Protein AF-A0A377F551-F1 (afdb_monomer_lite)

Organism: Escherichia coli (NCBI:txid562)

Sequence (236 aa):
MKKLKKLLLEILIAVMLSLSLPAMTMAADTGVPGAMCQSAGVWQGLIKNICWSCIFPMRIMGIGAAPEGAAPSRPGCYCTDQNGIPEIGWQLSFFQPVKIVEVVKSPWCSPFLEGTMLQKSQFDIGKSNTNQPMTATEAGFYDVHLWEFPIMTMLKLLVIGECTAEPYVDASLTYISEVDPMWESDLLTLVLNPEAVVFANPIASMVCAADCVAVTAGKDNLAAYFVPGVMGTFTR

Secondary structure (DSSP, 8-state):
-HHHHHHHHHHHHHHHHHT-------------TTTT-----TTTTTTTTS-GGGGPSPEETTBSPPPTTPPPP-S-EEEE-TT--EEEE--EE-----EEEEEESSTTEETTTTTEES------TT--S--S---TTS----EEEEEE--HHHHTT-S---S-SS----S--EEEEGGG-HHHH-HHHHHHH-THHHHH-SHHHHHHHHHHHHHHHTT---GGGTTS--SS-----

Structure (mmCIF, N/CA/C/O backbone):
data_AF-A0A377F551-F1
#
_entry.id   AF-A0A377F551-F1
#
loop_
_atom_site.group_PDB
_atom_site.id
_atom_site.type_symbol
_atom_site.label_atom_id
_atom_site.label_alt_id
_atom_site.label_comp_id
_atom_site.label_asym_id
_atom_site.label_entity_id
_atom_site.label_seq_id
_atom_site.pdbx_PDB_ins_code
_atom_site.Cartn_x
_atom_site.Cartn_y
_atom_site.Cartn_z
_atom_site.occupancy
_atom_site.B_iso_or_equiv
_atom_site.auth_seq_id
_atom_site.auth_comp_id
_atom_site.auth_asym_id
_atom_site.auth_atom_id
_atom_site.pdbx_PDB_model_num
ATOM 1 N N . MET A 1 1 ? 37.791 -33.253 -53.637 1.00 55.47 1 MET A N 1
ATOM 2 C CA . MET A 1 1 ? 36.894 -32.113 -53.965 1.00 55.47 1 MET A CA 1
ATOM 3 C C . MET A 1 1 ? 35.441 -32.282 -53.498 1.00 55.47 1 MET A C 1
ATOM 5 O O . MET A 1 1 ? 34.894 -31.325 -52.971 1.00 55.47 1 MET A O 1
ATOM 9 N N . LYS A 1 2 ? 34.796 -33.455 -53.640 1.00 58.47 2 LYS A N 1
ATOM 10 C CA . LYS A 1 2 ? 33.376 -33.641 -53.250 1.00 58.47 2 LYS A CA 1
ATOM 11 C C . LYS A 1 2 ? 33.107 -33.554 -51.733 1.00 58.47 2 LYS A C 1
ATOM 13 O O . LYS A 1 2 ? 32.123 -32.947 -51.334 1.00 58.47 2 LYS A O 1
ATOM 18 N N . LYS A 1 3 ? 34.002 -34.088 -50.888 1.00 62.88 3 LYS A N 1
ATOM 19 C CA . LYS A 1 3 ? 33.861 -34.028 -49.417 1.00 62.88 3 LYS A CA 1
ATOM 20 C C . LYS A 1 3 ? 34.034 -32.614 -48.841 1.00 62.88 3 LYS A C 1
ATOM 22 O O . LYS A 1 3 ? 33.302 -32.245 -47.936 1.00 62.88 3 LYS A O 1
ATOM 27 N N . LEU A 1 4 ? 34.925 -31.807 -49.424 1.00 67.19 4 LEU A N 1
ATOM 28 C CA . LEU A 1 4 ? 35.158 -30.420 -49.000 1.00 67.19 4 LEU A CA 1
ATOM 29 C C . LEU A 1 4 ? 33.948 -29.518 -49.300 1.00 67.19 4 LEU A C 1
ATOM 31 O O . LEU A 1 4 ? 33.568 -28.709 -48.466 1.00 67.19 4 LEU A O 1
ATOM 35 N N . LYS A 1 5 ? 33.291 -29.720 -50.453 1.00 67.75 5 LYS A N 1
ATOM 36 C CA . LYS A 1 5 ? 32.046 -29.014 -50.801 1.00 67.75 5 LYS A CA 1
ATOM 37 C C . LYS A 1 5 ? 30.883 -29.372 -49.871 1.00 67.75 5 LYS A C 1
ATOM 39 O O . LYS A 1 5 ? 30.078 -28.505 -49.565 1.00 67.75 5 LYS A O 1
ATOM 44 N N . LYS A 1 6 ? 30.809 -30.626 -49.411 1.00 72.69 6 LYS A N 1
ATOM 45 C CA . LYS A 1 6 ? 29.775 -31.072 -48.466 1.00 72.69 6 LYS A CA 1
ATOM 46 C C . LYS A 1 6 ? 29.981 -30.467 -47.072 1.00 72.69 6 LYS A C 1
ATOM 48 O O . LYS A 1 6 ? 29.025 -29.986 -46.485 1.00 72.69 6 LYS A O 1
ATOM 53 N N . LEU A 1 7 ? 31.232 -30.404 -46.609 1.00 71.12 7 LEU A N 1
ATOM 54 C CA . LEU A 1 7 ? 31.580 -29.783 -45.327 1.00 71.12 7 LEU A CA 1
ATOM 55 C C . LEU A 1 7 ? 31.307 -28.268 -45.328 1.00 71.12 7 LEU A C 1
ATOM 57 O O . LEU A 1 7 ? 30.739 -27.743 -44.381 1.00 71.12 7 LEU A O 1
ATOM 61 N N . LEU A 1 8 ? 31.653 -27.574 -46.420 1.00 71.81 8 LEU A N 1
ATOM 62 C CA . LEU A 1 8 ? 31.351 -26.148 -46.596 1.00 71.81 8 LEU A CA 1
ATOM 63 C C . LEU A 1 8 ? 29.844 -25.868 -46.618 1.00 71.81 8 LEU A C 1
ATOM 65 O O . LEU A 1 8 ? 29.415 -24.855 -46.079 1.00 71.81 8 LEU A O 1
ATOM 69 N N . LEU A 1 9 ? 29.047 -26.761 -47.210 1.00 72.69 9 LEU A N 1
ATOM 70 C CA . LEU A 1 9 ? 27.593 -26.620 -47.252 1.00 72.69 9 LEU A CA 1
ATOM 71 C C . LEU A 1 9 ? 26.957 -26.833 -45.870 1.00 72.69 9 LEU A C 1
ATOM 73 O O . LEU A 1 9 ? 26.075 -26.073 -45.490 1.00 72.69 9 LEU A O 1
ATOM 77 N N . GLU A 1 10 ? 27.427 -27.817 -45.101 1.00 73.62 10 GLU A N 1
ATOM 78 C CA . GLU A 1 10 ? 26.936 -28.066 -43.737 1.00 73.62 10 GLU A CA 1
ATOM 79 C C . GLU A 1 10 ? 27.320 -26.932 -42.771 1.00 73.62 10 GLU A C 1
ATOM 81 O O . GLU A 1 10 ? 26.494 -26.516 -41.961 1.00 73.62 10 GLU A O 1
ATOM 86 N N . ILE A 1 11 ? 28.515 -26.346 -42.922 1.00 73.31 11 ILE A N 1
ATOM 87 C CA . ILE A 1 11 ? 28.927 -25.150 -42.168 1.00 73.31 11 ILE A CA 1
ATOM 88 C C . ILE A 1 11 ? 28.065 -23.938 -42.556 1.00 73.31 11 ILE A C 1
ATOM 90 O O . ILE A 1 11 ? 27.633 -23.192 -41.682 1.00 73.31 11 ILE A O 1
ATOM 94 N N . LEU A 1 12 ? 27.755 -23.756 -43.846 1.00 70.31 12 LEU A N 1
ATOM 95 C CA . LEU A 1 12 ? 26.914 -22.648 -44.313 1.00 70.31 12 LEU A CA 1
ATOM 96 C C . LEU A 1 12 ? 25.472 -22.750 -43.783 1.00 70.31 12 LEU A C 1
ATOM 98 O O . LEU A 1 12 ? 24.875 -21.739 -43.419 1.00 70.31 12 LEU A O 1
ATOM 102 N N . ILE A 1 13 ? 24.927 -23.969 -43.699 1.00 70.06 13 ILE A N 1
ATOM 103 C CA . ILE A 1 13 ? 23.593 -24.229 -43.138 1.00 70.06 13 ILE A CA 1
ATOM 104 C C . ILE A 1 13 ? 23.590 -23.994 -41.620 1.00 70.06 13 ILE A C 1
ATOM 106 O O . ILE A 1 13 ? 22.657 -23.379 -41.110 1.00 70.06 13 ILE A O 1
ATOM 110 N N 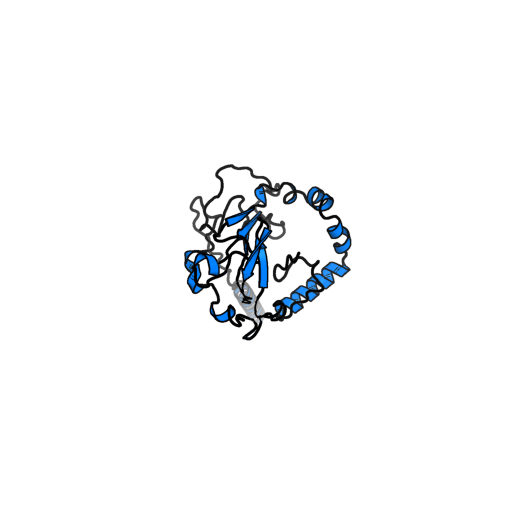. ALA A 1 14 ? 24.642 -24.405 -40.902 1.00 64.62 14 ALA A N 1
ATOM 111 C CA . ALA A 1 14 ? 24.768 -24.158 -39.464 1.00 64.62 14 ALA A CA 1
ATOM 112 C C . ALA A 1 14 ? 24.894 -22.658 -39.131 1.00 64.62 14 ALA A C 1
ATOM 114 O O . ALA A 1 14 ? 24.263 -22.184 -38.187 1.00 64.62 14 ALA A O 1
ATOM 115 N N . VAL A 1 15 ? 25.636 -21.894 -39.944 1.00 64.75 15 VAL A N 1
ATOM 116 C CA . VAL A 1 15 ? 25.766 -20.434 -39.792 1.00 64.75 15 VAL A CA 1
ATOM 117 C C . VAL A 1 15 ? 24.436 -19.725 -40.077 1.00 64.75 15 VAL A C 1
ATOM 119 O O . VAL A 1 15 ? 24.037 -18.851 -39.309 1.00 64.75 15 VAL A O 1
ATOM 122 N N . MET A 1 16 ? 23.696 -20.145 -41.110 1.00 59.25 16 MET A N 1
ATOM 123 C CA . MET A 1 16 ? 22.358 -19.609 -41.413 1.00 59.25 16 MET A CA 1
ATOM 124 C C . MET A 1 16 ? 21.332 -19.917 -40.313 1.00 59.25 16 MET A C 1
ATOM 126 O O . MET A 1 16 ? 20.484 -19.076 -40.026 1.00 59.25 16 MET A O 1
ATOM 130 N N . LEU A 1 17 ? 21.426 -21.077 -39.650 1.00 55.28 17 LEU A N 1
ATOM 131 C CA . LEU A 1 17 ? 20.513 -21.442 -38.562 1.00 55.28 17 LEU A CA 1
ATOM 132 C C . LEU A 1 17 ? 20.816 -20.673 -37.261 1.00 55.28 17 LEU A C 1
ATOM 134 O O . LEU A 1 17 ? 19.889 -20.295 -36.548 1.00 55.28 17 LEU A O 1
ATOM 138 N N . SER A 1 18 ? 22.089 -20.347 -36.996 1.00 54.72 18 SER A N 1
ATOM 139 C CA . SER A 1 18 ? 22.493 -19.489 -35.866 1.00 54.72 18 SER A CA 1
ATOM 140 C C . SER A 1 18 ? 22.161 -17.999 -36.040 1.00 54.72 18 SER A C 1
ATOM 142 O O . SER A 1 18 ? 22.168 -17.260 -35.061 1.00 54.72 18 SER A O 1
ATOM 144 N N . LEU A 1 19 ? 21.832 -17.553 -37.260 1.00 47.72 19 LEU A N 1
ATOM 145 C CA . LEU A 1 19 ? 21.458 -16.162 -37.556 1.00 47.72 19 LEU A CA 1
ATOM 146 C C . LEU A 1 19 ? 19.950 -15.875 -37.432 1.00 47.72 19 LEU A C 1
ATOM 148 O O . LEU A 1 19 ? 19.522 -14.755 -37.698 1.00 47.72 19 LEU A O 1
ATOM 152 N N . SER A 1 20 ? 19.144 -16.857 -37.018 1.00 45.09 20 SER A N 1
ATOM 153 C CA . SER A 1 20 ? 17.687 -16.721 -36.862 1.00 45.09 20 SER A CA 1
ATOM 154 C C . SER A 1 20 ? 17.226 -16.814 -35.403 1.00 45.09 20 SER A C 1
ATOM 156 O O . SER A 1 20 ? 16.224 -17.454 -35.094 1.00 45.09 20 SER A O 1
ATOM 158 N N . LEU A 1 21 ? 17.940 -16.148 -34.486 1.00 44.97 21 LEU A N 1
ATOM 159 C CA . LEU A 1 21 ? 17.309 -15.742 -33.229 1.00 44.97 21 LEU A CA 1
ATOM 160 C C . LEU A 1 21 ? 16.241 -14.687 -33.564 1.00 44.97 21 LEU A C 1
ATOM 162 O O . LEU A 1 21 ? 16.568 -13.708 -34.240 1.00 44.97 21 LEU A O 1
ATOM 166 N N . PRO A 1 22 ? 14.985 -14.833 -33.107 1.00 43.44 22 PRO A N 1
ATOM 167 C CA . PRO A 1 22 ? 14.037 -13.738 -33.176 1.00 43.44 22 PRO A CA 1
ATOM 168 C C . PRO A 1 22 ? 14.591 -12.614 -32.301 1.00 43.44 22 PRO A C 1
ATOM 170 O O . PRO A 1 22 ? 14.697 -12.749 -31.082 1.00 43.44 22 PRO A O 1
ATOM 173 N N . ALA A 1 23 ? 14.978 -11.508 -32.933 1.00 40.81 23 ALA A N 1
ATOM 174 C CA . ALA A 1 23 ? 15.146 -10.253 -32.232 1.00 40.81 23 ALA A CA 1
ATOM 175 C C . ALA A 1 23 ? 13.817 -9.968 -31.523 1.00 40.81 23 ALA A C 1
ATOM 177 O O . ALA A 1 23 ? 12.786 -9.787 -32.172 1.00 40.81 23 ALA A O 1
ATOM 178 N N . MET A 1 24 ? 13.830 -9.979 -30.191 1.00 44.31 24 MET A N 1
ATOM 179 C CA . MET A 1 24 ? 12.781 -9.338 -29.418 1.00 44.31 24 MET A CA 1
ATOM 180 C C . MET A 1 24 ? 12.778 -7.876 -29.859 1.00 44.31 24 MET A C 1
ATOM 182 O O . MET A 1 24 ? 13.670 -7.107 -29.503 1.00 44.31 24 MET A O 1
ATOM 186 N N . THR A 1 25 ? 11.812 -7.508 -30.698 1.00 31.67 25 THR A N 1
ATOM 187 C CA . THR A 1 25 ? 11.450 -6.116 -30.928 1.00 31.67 25 THR A CA 1
ATOM 188 C C . THR A 1 25 ? 11.039 -5.554 -29.575 1.00 31.67 25 THR A C 1
ATOM 190 O O . THR A 1 25 ? 9.924 -5.754 -29.103 1.00 31.67 25 THR A O 1
ATOM 193 N N . MET A 1 26 ? 11.976 -4.870 -28.927 1.00 43.97 26 MET A N 1
ATOM 194 C CA . MET A 1 26 ? 11.642 -3.789 -28.020 1.00 43.97 26 MET A CA 1
ATOM 195 C C . MET A 1 26 ? 10.932 -2.749 -28.879 1.00 43.97 26 MET A C 1
ATOM 197 O O . MET A 1 26 ? 11.511 -2.220 -29.831 1.00 43.97 26 MET A O 1
ATOM 201 N N . ALA A 1 27 ? 9.651 -2.526 -28.599 1.00 35.94 27 ALA A N 1
ATOM 202 C CA . ALA A 1 27 ? 8.950 -1.363 -29.101 1.00 35.94 27 ALA A CA 1
ATOM 203 C C . ALA A 1 27 ? 9.722 -0.132 -28.605 1.00 35.94 27 ALA A C 1
ATOM 205 O O . ALA A 1 27 ? 9.746 0.160 -27.412 1.00 35.94 27 ALA A O 1
ATOM 206 N N . ALA A 1 28 ? 10.429 0.530 -29.519 1.00 36.94 28 ALA A N 1
ATOM 207 C CA . ALA A 1 28 ? 10.977 1.849 -29.282 1.00 36.94 28 ALA A CA 1
ATOM 208 C C . ALA A 1 28 ? 9.790 2.815 -29.225 1.00 36.94 28 ALA A C 1
ATOM 210 O O . ALA A 1 28 ? 9.177 3.115 -30.249 1.00 36.94 28 ALA A O 1
ATOM 211 N N . ASP A 1 29 ? 9.442 3.226 -28.010 1.00 36.00 29 ASP A N 1
ATOM 212 C CA . ASP A 1 29 ? 8.459 4.269 -27.756 1.00 36.00 29 ASP A CA 1
ATOM 213 C C . ASP A 1 29 ? 8.987 5.586 -28.347 1.00 36.00 29 ASP A C 1
ATOM 215 O O . ASP A 1 29 ? 10.122 6.006 -28.092 1.00 36.00 29 ASP A O 1
ATOM 219 N N . THR A 1 30 ? 8.204 6.204 -29.226 1.00 38.72 30 THR A N 1
ATOM 220 C CA . THR A 1 30 ? 8.560 7.464 -29.876 1.00 38.72 30 THR A CA 1
ATOM 221 C C . THR A 1 30 ? 8.442 8.586 -28.856 1.00 38.72 30 THR A C 1
ATOM 223 O O . THR A 1 30 ? 7.343 9.020 -28.519 1.00 38.72 30 THR A O 1
ATOM 226 N N . GLY A 1 31 ? 9.595 9.046 -28.369 1.00 38.09 31 GLY A N 1
ATOM 227 C CA . GLY A 1 31 ? 9.721 10.072 -27.344 1.00 38.09 31 GLY A CA 1
ATOM 228 C C . GLY A 1 31 ? 8.968 11.366 -27.657 1.00 38.09 31 GLY A C 1
ATOM 229 O O . GLY A 1 31 ? 9.376 12.161 -28.503 1.00 38.09 31 GLY A O 1
ATOM 230 N N . VAL A 1 32 ? 7.915 11.601 -26.880 1.00 37.97 32 VAL A N 1
ATOM 231 C CA . VAL A 1 32 ? 7.439 12.929 -26.479 1.00 37.97 32 VAL A CA 1
ATOM 232 C C . VAL A 1 32 ? 8.138 13.256 -25.147 1.00 37.97 32 VAL A C 1
ATOM 234 O O . VAL A 1 32 ? 8.394 12.327 -24.374 1.00 37.97 32 VAL A O 1
ATOM 237 N N . PRO A 1 33 ? 8.486 14.518 -24.826 1.00 45.47 33 PRO A N 1
ATOM 238 C CA . PRO A 1 33 ? 9.004 14.857 -23.500 1.00 45.47 33 PRO A CA 1
ATOM 239 C C . PRO A 1 33 ? 7.905 14.527 -22.471 1.00 45.47 33 PRO A C 1
ATOM 241 O O . PRO A 1 33 ? 6.907 15.236 -22.394 1.00 45.47 33 PRO A O 1
ATOM 244 N N . GLY A 1 34 ? 8.035 13.381 -21.792 1.00 49.72 34 GLY A N 1
ATOM 245 C CA . GLY A 1 34 ? 6.933 12.66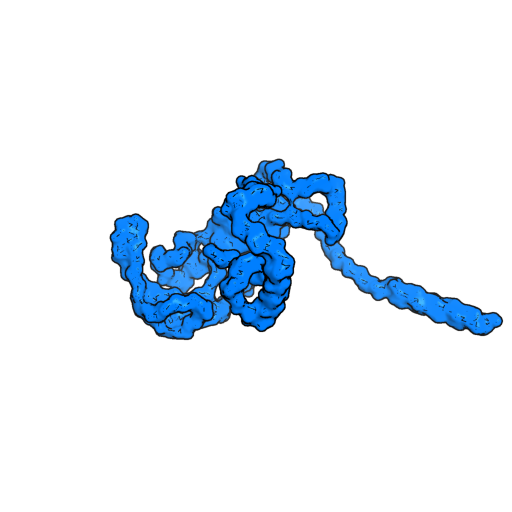5 -21.122 1.00 49.72 34 GLY A CA 1
ATOM 246 C C . GLY A 1 34 ? 7.036 11.128 -21.195 1.00 49.72 34 GLY A C 1
ATOM 247 O O . GLY A 1 34 ? 6.382 10.430 -20.432 1.00 49.72 34 GLY A O 1
ATOM 248 N N . ALA A 1 35 ? 7.922 10.586 -22.038 1.00 49.88 35 ALA A N 1
ATOM 249 C CA . ALA A 1 35 ? 8.104 9.146 -22.274 1.00 49.88 35 ALA A CA 1
ATOM 250 C C . ALA A 1 35 ? 8.627 8.297 -21.087 1.00 49.88 35 ALA A C 1
ATOM 252 O O . ALA A 1 35 ? 8.792 7.091 -21.240 1.00 49.88 35 ALA A O 1
ATOM 253 N N . MET A 1 36 ? 8.900 8.882 -19.913 1.00 60.56 36 MET A N 1
ATOM 254 C CA . MET A 1 36 ? 9.275 8.120 -18.705 1.00 60.56 36 MET A CA 1
ATOM 255 C C . MET A 1 36 ? 8.137 7.978 -17.688 1.00 60.56 36 MET A C 1
ATOM 257 O O . MET A 1 36 ? 8.268 7.181 -16.763 1.00 60.56 36 MET A O 1
ATOM 261 N N . CYS A 1 37 ? 7.033 8.712 -17.858 1.00 69.00 37 CYS A N 1
ATOM 262 C CA . CYS A 1 37 ? 5.886 8.655 -16.959 1.00 69.00 37 CYS A CA 1
ATOM 263 C C . CYS A 1 37 ? 4.688 8.052 -17.690 1.00 69.00 37 CYS A C 1
ATOM 265 O O . CYS A 1 37 ? 3.906 8.750 -18.333 1.00 69.00 37 CYS A O 1
ATOM 267 N N . GLN A 1 38 ? 4.597 6.722 -17.662 1.00 77.25 38 GLN A N 1
ATOM 268 C CA . GLN A 1 38 ? 3.505 6.001 -18.306 1.00 77.25 38 GLN A CA 1
ATOM 269 C C . GLN A 1 38 ? 2.283 5.954 -17.386 1.00 77.25 38 GLN A C 1
ATOM 271 O O . GLN A 1 38 ? 2.393 5.697 -16.189 1.00 77.25 38 GLN A O 1
ATOM 276 N N . SER A 1 39 ? 1.106 6.184 -17.965 1.00 78.56 39 SER A N 1
ATOM 277 C CA . SER A 1 39 ? -0.169 6.021 -17.270 1.00 78.56 39 SER A CA 1
ATOM 278 C C . SER A 1 39 ? -0.426 4.545 -16.976 1.00 78.56 39 SER A C 1
ATOM 280 O O . SER A 1 39 ? -0.395 3.716 -17.887 1.00 78.56 39 SER A O 1
ATOM 282 N N . ALA A 1 40 ? -0.756 4.221 -15.725 1.00 76.44 40 ALA A N 1
ATOM 283 C CA . ALA A 1 40 ? -1.231 2.889 -15.352 1.00 76.44 40 ALA A CA 1
ATOM 284 C C . ALA A 1 40 ? -2.719 2.674 -15.706 1.00 76.44 40 ALA A C 1
ATOM 286 O O . ALA A 1 40 ? -3.251 1.580 -15.518 1.00 76.44 40 ALA A O 1
ATOM 287 N N . GLY A 1 41 ? -3.415 3.703 -16.213 1.00 80.19 41 GLY A N 1
ATOM 288 C CA . GLY A 1 41 ? -4.809 3.607 -16.657 1.00 80.19 41 GLY A CA 1
ATOM 289 C C . GLY A 1 41 ? -5.796 3.212 -15.554 1.00 80.19 41 GLY A C 1
ATOM 290 O O . GLY A 1 41 ? -6.864 2.679 -15.856 1.00 80.19 41 GLY A O 1
ATOM 291 N N . VAL A 1 42 ? -5.455 3.450 -14.282 1.00 80.44 42 VAL A N 1
ATOM 292 C CA . VAL A 1 42 ? -6.228 2.982 -13.116 1.00 80.44 42 VAL A CA 1
ATOM 293 C C . VAL A 1 42 ? -7.645 3.559 -13.118 1.00 80.44 42 VAL A C 1
ATOM 295 O O . VAL A 1 42 ? -8.613 2.823 -12.937 1.00 80.44 42 VAL A O 1
ATOM 298 N N . TRP A 1 43 ? -7.790 4.850 -13.425 1.00 79.25 43 TRP A N 1
ATOM 299 C CA . TRP A 1 43 ? -9.087 5.533 -13.463 1.00 79.25 43 TRP A CA 1
ATOM 300 C C . TRP A 1 43 ? -9.976 5.093 -14.630 1.00 79.25 43 TRP A C 1
ATOM 302 O O . TRP A 1 43 ? -11.176 4.886 -14.458 1.00 79.25 43 TRP A O 1
ATOM 312 N N . GLN A 1 44 ? -9.398 4.873 -15.812 1.00 78.19 44 GLN A N 1
ATOM 313 C CA . GLN A 1 44 ? -10.132 4.384 -16.989 1.00 78.19 44 GLN A CA 1
ATOM 314 C C . GLN A 1 44 ? -10.499 2.898 -16.858 1.00 78.19 44 GLN A C 1
ATOM 316 O O . GLN A 1 44 ? -11.523 2.439 -17.371 1.00 78.19 44 GLN A O 1
ATOM 321 N N . GLY A 1 45 ? -9.661 2.143 -16.149 1.00 76.06 45 GLY A N 1
ATOM 322 C CA . GLY A 1 45 ? -9.821 0.725 -15.866 1.00 76.06 45 GLY A CA 1
ATOM 323 C C . GLY A 1 45 ? -10.623 0.415 -14.608 1.00 76.06 45 GLY A C 1
ATOM 324 O O . GLY A 1 45 ? -10.837 -0.761 -14.331 1.00 76.06 45 GLY A O 1
ATOM 325 N N . LEU A 1 46 ? -11.102 1.422 -13.873 1.00 76.88 46 LEU A N 1
ATOM 326 C CA . LEU A 1 46 ? -11.668 1.268 -12.533 1.00 76.88 46 LEU A CA 1
ATOM 327 C C . LEU A 1 46 ? -12.731 0.169 -12.429 1.00 76.88 46 LEU A C 1
ATOM 329 O O . LEU A 1 46 ? -12.742 -0.636 -11.507 1.00 76.88 46 LEU A O 1
ATOM 333 N N . ILE A 1 47 ? -13.618 0.103 -13.419 1.00 74.81 47 ILE A N 1
ATOM 334 C CA . ILE A 1 47 ? -14.721 -0.861 -13.433 1.00 74.81 47 ILE A CA 1
ATOM 335 C C . ILE A 1 47 ? -14.294 -2.200 -14.054 1.00 74.81 47 ILE A C 1
ATOM 337 O O . ILE A 1 47 ? -14.837 -3.238 -13.690 1.00 74.81 47 ILE A O 1
ATOM 341 N N . LYS A 1 48 ? -13.337 -2.201 -14.989 1.00 75.19 48 LYS A N 1
ATOM 342 C CA . LYS A 1 48 ? -12.973 -3.386 -15.788 1.00 75.19 48 LYS A CA 1
ATOM 343 C C . LYS A 1 48 ? -11.835 -4.210 -15.189 1.00 75.19 48 LYS A C 1
ATOM 345 O O . LYS A 1 48 ? -11.813 -5.421 -15.375 1.00 75.19 48 LYS A O 1
ATOM 350 N N . ASN A 1 49 ? -10.906 -3.557 -14.499 1.00 76.25 49 ASN A N 1
ATOM 351 C CA . ASN A 1 49 ? -9.687 -4.170 -13.976 1.00 76.25 49 ASN A CA 1
ATOM 352 C C . ASN A 1 49 ? -9.855 -4.654 -12.530 1.00 76.25 49 ASN A C 1
ATOM 354 O O . ASN A 1 49 ? -9.062 -5.466 -12.062 1.00 76.25 49 ASN A O 1
ATOM 358 N N . ILE A 1 50 ? -10.893 -4.190 -11.826 1.00 80.56 50 ILE A N 1
ATOM 359 C CA . ILE A 1 50 ? -11.237 -4.687 -10.493 1.00 80.56 50 ILE A CA 1
ATOM 360 C C . ILE A 1 50 ? -12.038 -5.983 -10.631 1.00 80.56 50 ILE A C 1
ATOM 362 O O . ILE A 1 50 ? -13.072 -6.038 -11.300 1.00 80.56 50 ILE A O 1
ATOM 366 N N . CYS A 1 51 ? -11.577 -7.040 -9.961 1.00 80.88 51 CYS A N 1
ATOM 367 C CA . CYS A 1 51 ? -12.318 -8.293 -9.870 1.00 80.88 51 CYS A CA 1
ATOM 368 C C . CYS A 1 51 ? -13.515 -8.143 -8.914 1.00 80.88 51 CYS A C 1
ATOM 370 O O . CYS A 1 51 ? -13.436 -8.484 -7.736 1.00 80.88 51 CYS A O 1
ATOM 372 N N . TRP A 1 52 ? -14.659 -7.685 -9.424 1.00 81.94 52 TRP A N 1
ATOM 373 C CA . TRP A 1 52 ? -15.898 -7.569 -8.637 1.00 81.94 52 TRP A CA 1
ATOM 374 C C . TRP A 1 52 ? -16.408 -8.915 -8.108 1.00 81.94 52 TRP A C 1
ATOM 376 O O . TRP A 1 52 ? -17.044 -8.971 -7.060 1.00 81.94 52 TRP A O 1
ATOM 386 N N . SER A 1 53 ? -16.088 -10.016 -8.795 1.00 80.62 53 SER A N 1
ATOM 387 C CA . SER A 1 53 ? -16.403 -11.363 -8.307 1.00 80.62 53 SER A CA 1
ATOM 388 C C . SER A 1 53 ? -15.573 -11.754 -7.082 1.00 80.62 53 SER A C 1
ATOM 390 O O . SER A 1 53 ? -16.025 -12.590 -6.308 1.00 80.62 53 SER A O 1
ATOM 392 N N . CYS A 1 54 ? -14.385 -11.169 -6.904 1.00 80.88 54 CYS A N 1
ATOM 393 C CA . CYS A 1 54 ? -13.466 -11.486 -5.811 1.00 80.88 54 CYS A CA 1
ATOM 394 C C . CYS A 1 54 ? -13.842 -10.778 -4.498 1.00 80.88 54 CYS A C 1
ATOM 396 O O . CYS A 1 54 ? -13.327 -11.127 -3.442 1.00 80.88 54 CYS A O 1
ATOM 398 N N . ILE A 1 55 ? -14.755 -9.801 -4.548 1.00 81.00 55 ILE A N 1
ATOM 399 C CA . ILE A 1 55 ? -15.321 -9.150 -3.354 1.00 81.00 55 ILE A CA 1
ATOM 400 C C . ILE A 1 55 ? -16.208 -10.133 -2.574 1.00 81.00 55 ILE A C 1
ATOM 402 O O . ILE A 1 55 ? -16.365 -10.017 -1.357 1.00 81.00 55 ILE A O 1
ATOM 406 N N . PHE A 1 56 ? -16.763 -11.130 -3.267 1.00 82.44 56 PHE A N 1
ATOM 407 C CA . PHE A 1 56 ? -17.452 -12.250 -2.647 1.00 82.44 56 PHE A CA 1
ATOM 408 C C . PHE A 1 56 ? -16.425 -13.336 -2.293 1.00 82.44 56 PHE A C 1
ATOM 410 O O . PHE A 1 56 ? -15.615 -13.703 -3.143 1.00 82.44 56 PHE A O 1
ATOM 417 N N . PRO A 1 57 ? -16.446 -13.882 -1.067 1.00 80.38 57 PRO A N 1
ATOM 418 C CA . PRO A 1 57 ? -17.576 -13.914 -0.142 1.00 80.38 57 PRO A CA 1
ATOM 419 C C . PRO A 1 57 ? -17.673 -12.685 0.776 1.00 80.38 57 PRO A C 1
ATOM 421 O O . PRO A 1 57 ? -16.706 -12.294 1.426 1.00 80.38 57 PRO A O 1
ATOM 424 N N . MET A 1 58 ? -18.879 -12.114 0.866 1.00 81.69 58 MET A N 1
ATOM 425 C CA . MET A 1 58 ? -19.188 -11.047 1.815 1.00 81.69 58 MET A CA 1
ATOM 426 C C . MET A 1 58 ? -20.004 -11.588 2.992 1.00 81.69 58 MET A C 1
ATOM 428 O O . MET A 1 58 ? -20.908 -12.410 2.816 1.00 81.69 58 MET A O 1
ATOM 432 N N . ARG A 1 59 ? -19.723 -11.080 4.190 1.00 81.88 59 ARG A N 1
ATOM 433 C CA . ARG A 1 59 ? -20.461 -11.383 5.416 1.00 81.88 59 ARG A CA 1
ATOM 434 C C . ARG A 1 59 ? -21.050 -10.107 5.988 1.00 81.88 59 ARG A C 1
ATOM 436 O O . ARG A 1 59 ? -20.330 -9.134 6.205 1.00 81.88 59 ARG A O 1
ATOM 443 N N . ILE A 1 60 ? -22.346 -10.145 6.267 1.00 83.94 60 ILE A N 1
ATOM 444 C CA . ILE A 1 60 ? -23.116 -9.024 6.803 1.00 83.94 60 ILE A CA 1
ATOM 445 C C . ILE A 1 60 ? -23.727 -9.495 8.119 1.00 83.94 60 ILE A C 1
ATOM 447 O O . ILE A 1 60 ? -24.398 -10.524 8.146 1.00 83.94 60 ILE A O 1
ATOM 451 N N . MET A 1 61 ? -23.484 -8.786 9.224 1.00 79.44 61 MET A N 1
ATOM 452 C CA . MET A 1 61 ? -24.056 -9.118 10.543 1.00 79.44 61 MET A CA 1
ATOM 453 C C . MET A 1 61 ? -23.711 -10.529 11.048 1.00 79.44 61 MET A C 1
ATOM 455 O O . MET A 1 61 ? -24.496 -11.167 11.748 1.00 79.44 61 MET A O 1
ATOM 459 N N . GLY A 1 62 ? -22.552 -11.063 10.659 1.00 72.88 62 GLY A N 1
ATOM 460 C CA . GLY A 1 62 ? -22.165 -12.438 10.986 1.00 72.88 62 GLY A CA 1
ATOM 461 C C . GLY A 1 62 ? -22.874 -13.521 10.161 1.00 72.88 62 GLY A C 1
ATOM 462 O O . GLY A 1 62 ? -22.593 -14.698 10.367 1.00 72.88 62 GLY A O 1
ATOM 463 N N . ILE A 1 63 ? -23.730 -13.147 9.205 1.00 75.38 63 ILE A N 1
ATOM 464 C CA . ILE A 1 63 ? -24.404 -14.057 8.275 1.00 75.38 63 ILE A CA 1
ATOM 465 C C . ILE A 1 63 ? -23.673 -14.009 6.929 1.00 75.38 63 ILE A C 1
ATOM 467 O O . ILE A 1 63 ? -23.504 -12.943 6.335 1.00 75.38 63 ILE A O 1
ATOM 471 N N . GLY A 1 64 ? -23.215 -15.169 6.456 1.00 76.94 64 GLY A N 1
ATOM 472 C CA . GLY A 1 64 ? -22.493 -15.315 5.189 1.00 76.94 64 GLY A CA 1
ATOM 473 C C . GLY A 1 64 ? -21.147 -16.021 5.342 1.00 76.94 64 GLY A C 1
ATOM 474 O O . GLY A 1 64 ? -20.662 -16.245 6.453 1.00 76.94 64 GLY A O 1
ATOM 475 N N . ALA A 1 65 ? -20.550 -16.380 4.208 1.00 74.81 65 ALA A N 1
ATOM 476 C CA . ALA A 1 65 ? -19.190 -16.898 4.174 1.00 74.81 65 ALA A CA 1
ATOM 477 C C . ALA A 1 65 ? -18.212 -15.752 4.471 1.00 74.81 65 ALA A C 1
ATOM 479 O O . ALA A 1 65 ? -18.360 -14.648 3.950 1.00 74.81 65 ALA A O 1
ATOM 480 N N . ALA A 1 66 ? -17.245 -16.002 5.349 1.00 73.44 66 ALA A N 1
ATOM 481 C CA . ALA A 1 66 ? -16.213 -15.031 5.670 1.00 73.44 66 ALA A CA 1
ATOM 482 C C . ALA A 1 66 ? -14.990 -15.271 4.767 1.00 73.44 66 ALA A C 1
ATOM 484 O O . ALA A 1 66 ? -14.644 -16.436 4.554 1.00 73.44 66 ALA A O 1
ATOM 485 N N . PRO A 1 67 ? -14.341 -14.215 4.247 1.00 69.38 67 PRO A N 1
ATOM 486 C CA . PRO A 1 67 ? -13.059 -14.366 3.573 1.00 69.38 67 PRO A CA 1
ATOM 487 C C . PRO A 1 67 ? -11.984 -14.831 4.567 1.00 69.38 67 PRO A C 1
ATOM 489 O O . PRO A 1 67 ? -12.11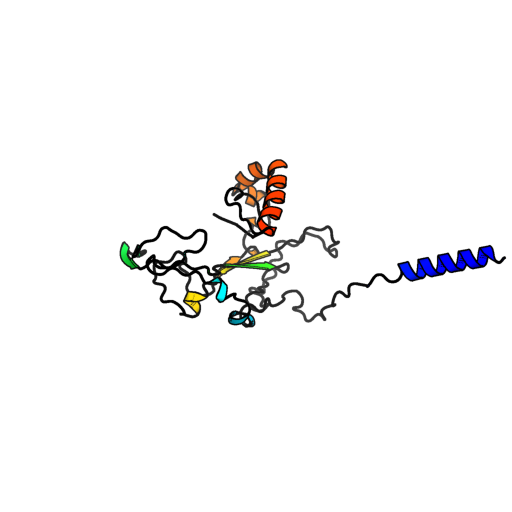9 -14.670 5.786 1.00 69.38 67 PRO A O 1
ATOM 492 N N . GLU A 1 68 ? -10.922 -15.433 4.042 1.00 67.31 68 GLU A N 1
ATOM 493 C CA . GLU A 1 68 ? -9.779 -15.893 4.831 1.00 67.31 68 GLU A CA 1
ATOM 494 C C . GLU A 1 68 ? -9.147 -14.697 5.574 1.00 67.31 68 GLU A C 1
ATOM 496 O O . GLU A 1 68 ? -8.953 -13.633 4.990 1.00 67.31 68 GLU A O 1
ATOM 501 N N . GLY A 1 69 ? -8.927 -14.820 6.889 1.00 67.50 69 GLY A N 1
ATOM 502 C CA . GLY A 1 69 ? -8.437 -13.720 7.740 1.00 67.50 69 GLY A CA 1
ATOM 503 C C . GLY A 1 69 ? -9.506 -12.784 8.334 1.00 67.50 69 GLY A C 1
ATOM 504 O O . GLY A 1 69 ? -9.165 -11.838 9.042 1.00 67.50 69 GLY A O 1
ATOM 505 N N . ALA A 1 70 ? -10.801 -13.028 8.109 1.00 69.44 70 ALA A N 1
ATOM 506 C CA . ALA A 1 70 ? -11.858 -12.188 8.676 1.00 69.44 70 ALA A CA 1
ATOM 507 C C . ALA A 1 70 ? -12.005 -12.315 10.209 1.00 69.44 70 ALA A C 1
ATOM 509 O O . ALA A 1 70 ? -11.902 -13.399 10.786 1.00 69.44 70 ALA A O 1
ATOM 510 N N . ALA A 1 71 ? -12.366 -11.205 10.863 1.00 68.38 71 ALA A N 1
ATOM 511 C CA . ALA A 1 71 ? -12.637 -11.143 12.303 1.00 68.38 71 ALA A CA 1
ATOM 512 C C . ALA A 1 71 ? -13.764 -12.111 12.760 1.00 68.38 71 ALA A C 1
ATOM 514 O O . ALA A 1 71 ? -14.600 -12.518 11.948 1.00 68.38 71 ALA A O 1
ATOM 515 N N . PRO A 1 72 ? -13.863 -12.469 14.056 1.00 74.69 7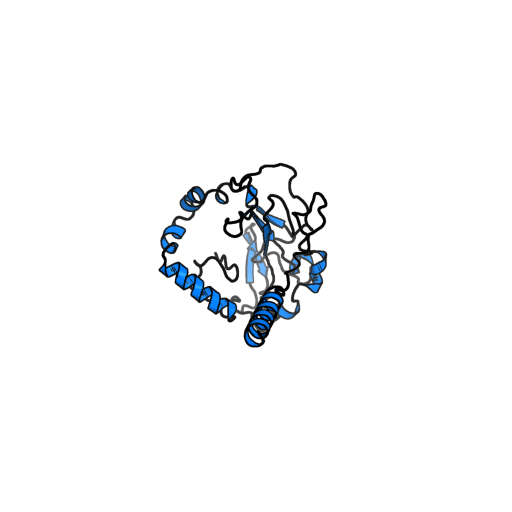2 PRO A N 1
ATOM 516 C CA . PRO A 1 72 ? -14.930 -13.339 14.569 1.00 74.69 72 PRO A CA 1
ATOM 517 C C . PRO A 1 72 ? -16.335 -12.800 14.260 1.00 74.69 72 PRO A C 1
ATOM 519 O O . PRO A 1 72 ? -16.534 -11.588 14.233 1.00 74.69 72 PRO A O 1
ATOM 522 N N . SER A 1 73 ? -17.314 -13.685 14.039 1.00 74.56 73 SER A N 1
ATOM 523 C CA . SER A 1 73 ? -18.691 -13.301 13.694 1.00 74.56 73 SER A CA 1
ATOM 524 C C . SER A 1 73 ? -19.417 -12.647 14.870 1.00 74.56 73 SER A C 1
ATOM 526 O O . SER A 1 73 ? -19.633 -13.282 15.905 1.00 74.56 73 SER A O 1
ATOM 528 N N . ARG A 1 74 ? -19.846 -11.400 14.690 1.00 76.12 74 ARG A N 1
ATOM 529 C CA . ARG A 1 74 ? -20.676 -10.626 15.609 1.00 76.12 74 ARG A CA 1
ATOM 530 C C . ARG A 1 74 ? -21.775 -9.893 14.824 1.00 76.12 74 ARG A C 1
ATOM 532 O O . ARG A 1 74 ? -21.493 -9.290 13.792 1.0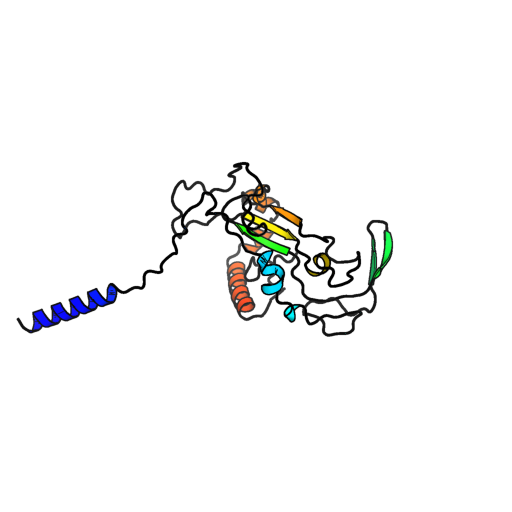0 76.12 74 ARG A O 1
ATOM 539 N N . PRO A 1 75 ? -23.028 -9.914 15.305 1.00 76.50 75 PRO A N 1
ATOM 540 C CA . PRO A 1 75 ? -24.139 -9.218 14.656 1.00 76.50 75 PRO A CA 1
ATOM 541 C C . PRO A 1 75 ? -24.110 -7.701 14.877 1.00 76.50 75 PRO A C 1
ATOM 543 O O . PRO A 1 75 ? -24.918 -6.989 14.311 1.00 76.50 75 PRO A O 1
ATOM 546 N N . GLY A 1 76 ? -23.213 -7.185 15.709 1.00 78.69 76 GLY A N 1
ATOM 547 C CA . GLY A 1 76 ? -23.097 -5.761 15.981 1.00 78.69 76 GLY A CA 1
ATOM 548 C C . GLY A 1 76 ? -21.733 -5.458 16.573 1.00 78.69 76 GLY A C 1
ATOM 549 O O . GLY A 1 76 ? -21.156 -6.287 17.284 1.00 78.69 76 GLY A O 1
ATOM 550 N N . CYS A 1 77 ? -21.230 -4.275 16.261 1.00 77.81 77 CYS A N 1
ATOM 551 C CA . CYS A 1 77 ? -19.997 -3.730 16.801 1.00 77.81 77 CYS A CA 1
ATOM 552 C C . CYS A 1 77 ? -20.341 -2.419 17.505 1.00 77.81 77 CYS A C 1
ATOM 554 O O . CYS A 1 77 ? -21.189 -1.669 17.033 1.00 77.81 77 CYS A O 1
ATOM 556 N N . TYR A 1 78 ? -19.701 -2.145 18.634 1.00 81.62 78 TYR A N 1
ATOM 557 C CA . TYR A 1 78 ? -19.714 -0.812 19.221 1.00 81.62 78 TYR A CA 1
ATOM 558 C C . TYR A 1 78 ? -18.356 -0.186 18.940 1.00 81.62 78 TYR A C 1
ATOM 560 O O . TYR A 1 78 ? -17.325 -0.840 19.114 1.00 81.62 78 TYR A O 1
ATOM 568 N N . CYS A 1 79 ? -18.365 1.058 18.491 1.00 73.50 79 CYS A N 1
ATOM 569 C CA . CYS A 1 79 ? -17.154 1.817 18.252 1.00 73.50 79 CYS A CA 1
ATOM 570 C C . CYS A 1 79 ? -17.246 3.139 18.977 1.00 73.50 79 CYS A C 1
ATOM 572 O O . CYS A 1 79 ? -18.323 3.711 19.105 1.00 73.50 79 CYS A O 1
ATOM 574 N N . THR A 1 80 ? -16.119 3.610 19.478 1.00 75.56 80 THR A N 1
ATOM 575 C CA . THR A 1 80 ? -16.021 4.954 20.028 1.00 75.56 80 THR A CA 1
ATOM 576 C C . THR A 1 80 ? -15.443 5.845 18.948 1.00 75.56 80 THR A C 1
ATOM 578 O O . THR A 1 80 ? -14.335 5.574 18.482 1.00 75.56 80 THR A O 1
ATOM 581 N N . ASP A 1 81 ? -16.179 6.880 18.560 1.00 70.12 81 ASP A N 1
ATOM 582 C CA . ASP A 1 81 ? -15.633 7.951 17.726 1.00 70.12 81 ASP A CA 1
ATOM 583 C C . ASP A 1 81 ? -14.475 8.672 18.460 1.00 70.12 81 ASP A C 1
ATOM 585 O O . ASP A 1 81 ? -14.306 8.528 19.678 1.00 70.12 81 ASP A O 1
ATOM 589 N N . GLN A 1 82 ? -13.684 9.476 17.743 1.00 69.25 82 GLN A N 1
ATOM 590 C CA . GLN A 1 82 ? -12.635 10.341 18.296 1.00 69.25 82 GLN A CA 1
ATOM 591 C C . GLN A 1 82 ? -13.168 11.254 19.416 1.00 69.25 82 GLN A C 1
ATOM 593 O O . GLN A 1 82 ? -12.427 11.611 20.333 1.00 69.25 82 GLN A O 1
ATOM 598 N N . ASN A 1 83 ? -14.470 11.560 19.401 1.00 72.94 83 ASN A N 1
ATOM 599 C CA . ASN A 1 83 ? -15.155 12.359 20.415 1.00 72.94 83 ASN A CA 1
ATOM 600 C C . ASN A 1 83 ? -15.710 11.535 21.598 1.00 72.94 83 ASN A C 1
ATOM 602 O O . ASN A 1 83 ? -16.402 12.079 22.461 1.00 72.94 83 ASN A O 1
ATOM 606 N N . GLY A 1 84 ? -15.424 10.231 21.665 1.00 76.38 84 GLY A N 1
ATOM 607 C CA . GLY A 1 84 ? -15.821 9.348 22.768 1.00 76.38 84 GLY A CA 1
ATOM 608 C C . GLY A 1 84 ? -17.308 8.983 22.796 1.00 76.38 84 GLY A C 1
ATOM 609 O O . GLY A 1 84 ? -17.784 8.423 23.786 1.00 76.38 84 GLY A O 1
ATOM 610 N N . ILE A 1 85 ? -18.052 9.289 21.731 1.00 80.50 85 ILE A N 1
ATOM 611 C CA . ILE A 1 85 ? -19.465 8.931 21.598 1.00 80.50 85 ILE A CA 1
ATOM 612 C C . ILE A 1 85 ? -19.542 7.476 21.105 1.00 80.50 85 ILE A C 1
ATOM 614 O O . ILE A 1 85 ? -18.904 7.144 20.104 1.00 80.50 85 ILE A O 1
ATOM 618 N N . PRO A 1 86 ? -20.271 6.584 21.805 1.00 79.12 86 PRO A N 1
ATOM 619 C CA . PRO A 1 86 ? -20.434 5.209 21.363 1.00 79.12 86 PRO A CA 1
ATOM 620 C C . PRO A 1 86 ? -21.415 5.146 20.189 1.00 79.12 86 PRO A C 1
ATOM 622 O O . PRO A 1 86 ? -22.606 5.418 20.342 1.00 79.12 86 PRO A O 1
ATOM 625 N N . GLU A 1 87 ? -20.918 4.732 19.032 1.00 79.94 87 GLU A N 1
ATOM 626 C CA . GLU A 1 87 ? -21.711 4.450 17.845 1.00 79.94 87 GLU A CA 1
ATOM 627 C C . GLU A 1 87 ? -21.980 2.952 17.726 1.00 79.94 87 GLU A C 1
ATOM 629 O O . GLU A 1 87 ? -21.097 2.106 17.919 1.00 79.94 87 GLU A O 1
ATOM 634 N N . ILE A 1 88 ? -23.232 2.614 17.418 1.00 81.25 88 ILE A N 1
ATOM 635 C CA . ILE A 1 88 ? -23.646 1.238 17.163 1.00 81.25 88 ILE A CA 1
ATOM 636 C C . ILE A 1 88 ? -23.471 0.984 15.671 1.00 81.25 88 ILE A C 1
ATOM 638 O O . ILE A 1 88 ? -24.176 1.557 14.843 1.00 81.25 88 ILE A O 1
ATOM 642 N N . GLY A 1 89 ? -22.534 0.105 15.346 1.00 80.25 89 GLY A N 1
ATOM 643 C CA . GLY A 1 89 ? -22.253 -0.345 13.996 1.00 80.25 89 GLY A CA 1
ATOM 644 C C . GLY A 1 89 ? -22.616 -1.809 13.786 1.00 80.25 89 GLY A C 1
ATOM 645 O O . GLY A 1 89 ? -22.959 -2.563 14.702 1.00 80.25 89 GLY A O 1
ATOM 646 N N . TRP A 1 90 ? -22.491 -2.229 12.538 1.00 80.56 90 TRP A N 1
ATOM 647 C CA . TRP A 1 90 ? -22.662 -3.609 12.121 1.00 80.56 90 TRP A CA 1
ATOM 648 C C . TRP A 1 90 ? -21.368 -4.195 11.575 1.00 80.56 90 TRP A C 1
ATOM 650 O O . TRP A 1 90 ? -20.516 -3.473 11.062 1.00 80.56 90 TRP A O 1
ATOM 660 N N . GLN A 1 91 ? -21.201 -5.514 11.669 1.00 79.19 91 GLN A N 1
ATOM 661 C CA . GLN A 1 91 ? -20.018 -6.150 11.103 1.00 79.19 91 GLN A CA 1
ATOM 662 C C . GLN A 1 91 ? -20.215 -6.418 9.610 1.00 79.19 91 GLN A C 1
ATOM 664 O O . GLN A 1 91 ? -21.110 -7.170 9.215 1.00 79.19 91 GLN A O 1
ATOM 669 N N . LEU A 1 92 ? -19.325 -5.850 8.802 1.00 81.56 92 LEU A N 1
ATOM 670 C CA . LEU A 1 92 ? -19.158 -6.166 7.390 1.00 81.56 92 LEU A CA 1
ATOM 671 C C . LEU A 1 92 ? -17.775 -6.798 7.202 1.00 81.56 92 LEU A C 1
ATOM 673 O O . LEU A 1 92 ? -16.792 -6.349 7.787 1.00 81.56 92 LEU A O 1
ATOM 677 N N . SER A 1 93 ? -17.690 -7.886 6.445 1.00 82.00 93 SER A N 1
ATOM 678 C CA . SER A 1 93 ? -16.412 -8.507 6.076 1.00 82.00 93 SER A CA 1
ATOM 679 C C . SER A 1 93 ? -16.452 -8.849 4.596 1.00 82.00 93 SER A C 1
ATOM 681 O O . SER A 1 93 ? -17.331 -9.594 4.174 1.00 82.00 93 SER A O 1
ATOM 683 N N . PHE A 1 94 ? -15.537 -8.290 3.820 1.00 82.88 94 PHE A N 1
ATOM 684 C CA . PHE A 1 94 ? -15.396 -8.509 2.384 1.00 82.88 94 PHE A CA 1
ATOM 685 C C . PHE A 1 94 ? -13.949 -8.206 1.992 1.00 82.88 94 PHE A C 1
ATOM 687 O O . PHE A 1 94 ? -13.229 -7.550 2.745 1.00 82.88 94 PHE A O 1
ATOM 694 N N . PHE A 1 95 ? -13.523 -8.694 0.832 1.00 83.38 95 PHE A N 1
ATOM 695 C CA . PHE A 1 95 ? -12.224 -8.338 0.275 1.00 83.38 95 PHE A CA 1
ATOM 696 C C . PHE A 1 95 ? -12.349 -7.034 -0.518 1.00 83.38 95 PHE A C 1
ATOM 698 O O . PHE A 1 95 ? -13.217 -6.923 -1.385 1.00 83.38 95 PHE A O 1
ATOM 705 N N . GLN A 1 96 ? -11.485 -6.059 -0.240 1.00 82.19 96 GLN A N 1
ATOM 706 C CA . GLN A 1 96 ? -11.344 -4.860 -1.062 1.00 82.19 96 GLN A CA 1
ATOM 707 C C . GLN A 1 96 ? -9.872 -4.474 -1.218 1.00 82.19 96 GLN A C 1
ATOM 709 O O . GLN A 1 96 ? -9.090 -4.693 -0.290 1.00 82.19 96 GLN A O 1
ATOM 714 N N . PRO A 1 97 ? -9.487 -3.882 -2.361 1.00 79.94 97 PRO A N 1
ATOM 715 C CA . PRO A 1 97 ? -8.244 -3.138 -2.439 1.00 79.94 97 PRO A CA 1
ATOM 716 C C . PRO A 1 97 ? -8.385 -1.868 -1.601 1.00 79.94 97 PRO A C 1
ATOM 718 O O . PRO A 1 97 ? -9.410 -1.191 -1.663 1.00 79.94 97 PRO A O 1
ATOM 721 N N . VAL A 1 98 ? -7.357 -1.572 -0.818 1.00 81.00 98 VAL A N 1
ATOM 722 C CA . VAL A 1 98 ? -7.368 -0.441 0.117 1.00 81.00 98 VAL A CA 1
ATOM 723 C C . VAL A 1 98 ? -6.259 0.556 -0.148 1.00 81.00 98 VAL A C 1
ATOM 725 O O . VAL A 1 98 ? -6.416 1.754 0.070 1.00 81.00 98 VAL A O 1
ATOM 728 N N . LYS A 1 99 ? -5.135 0.055 -0.656 1.00 86.69 99 LYS A N 1
ATOM 729 C CA . LYS A 1 99 ? -3.958 0.835 -0.987 1.00 86.69 99 LYS A CA 1
ATOM 730 C C . LYS A 1 99 ? -3.399 0.356 -2.311 1.00 86.69 99 LYS A C 1
ATOM 732 O O . LYS A 1 99 ? -3.427 -0.837 -2.615 1.00 86.69 99 LYS A O 1
ATOM 737 N N . ILE A 1 100 ? -2.894 1.298 -3.086 1.00 86.56 100 ILE A N 1
ATOM 738 C CA . ILE A 1 100 ? -2.168 1.062 -4.323 1.00 86.56 100 ILE A CA 1
ATOM 739 C C . ILE A 1 100 ? -0.757 1.582 -4.104 1.00 86.56 100 ILE A C 1
ATOM 741 O O . ILE A 1 100 ? -0.559 2.721 -3.688 1.00 86.56 100 ILE A O 1
ATOM 745 N N . VAL A 1 101 ? 0.218 0.725 -4.380 1.00 88.75 101 VAL A N 1
ATOM 746 C CA . VAL A 1 101 ? 1.635 1.071 -4.339 1.00 88.75 101 VAL A CA 1
ATOM 747 C C . VAL A 1 101 ? 2.086 1.241 -5.780 1.00 88.75 101 VAL A C 1
ATOM 749 O O . VAL A 1 101 ? 2.079 0.274 -6.544 1.00 88.75 101 VAL A O 1
ATOM 752 N N . GLU A 1 102 ? 2.434 2.461 -6.173 1.00 85.94 102 GLU A N 1
ATOM 753 C CA . GLU A 1 102 ? 3.063 2.706 -7.469 1.00 85.94 102 GLU A CA 1
ATOM 754 C C . GLU A 1 102 ? 4.575 2.774 -7.301 1.00 85.94 102 GLU A C 1
ATOM 756 O O . GLU A 1 102 ? 5.071 3.422 -6.386 1.00 85.94 102 GLU A O 1
ATOM 761 N N . VAL A 1 103 ? 5.292 2.068 -8.175 1.00 85.69 103 VAL A N 1
ATOM 762 C CA . VAL A 1 103 ? 6.754 2.001 -8.180 1.00 85.69 103 VAL A CA 1
ATOM 763 C C . VAL A 1 103 ? 7.240 2.653 -9.466 1.00 85.69 103 VAL A C 1
ATOM 765 O O . VAL A 1 103 ? 6.911 2.188 -10.562 1.00 85.69 103 VAL A O 1
ATOM 768 N N . VAL A 1 104 ? 8.005 3.731 -9.348 1.00 80.88 104 VAL A N 1
ATOM 769 C CA . VAL A 1 104 ? 8.421 4.569 -10.473 1.00 80.88 104 VAL A CA 1
ATOM 770 C C . VAL A 1 104 ? 9.930 4.724 -10.524 1.00 80.88 104 VAL A C 1
ATOM 772 O O . VAL A 1 104 ? 10.617 4.714 -9.517 1.00 80.88 104 VAL A O 1
ATOM 775 N N . LYS A 1 105 ? 10.470 4.825 -11.741 1.00 77.12 105 LYS A N 1
ATOM 776 C CA . LYS A 1 105 ? 11.903 5.099 -11.966 1.00 77.12 105 LYS A CA 1
ATOM 777 C C . LYS A 1 105 ? 12.211 6.585 -12.096 1.00 77.12 105 LYS A C 1
ATOM 779 O O . LYS A 1 105 ? 13.368 6.984 -12.044 1.00 77.12 105 LYS A O 1
ATOM 784 N N . SER A 1 106 ? 11.190 7.371 -12.426 1.00 76.25 106 SER A N 1
ATOM 785 C CA . SER A 1 106 ? 11.301 8.816 -12.533 1.00 76.25 106 SER A CA 1
ATOM 786 C C . SER A 1 106 ? 10.698 9.401 -11.266 1.00 76.25 106 SER A C 1
ATOM 788 O O . SER A 1 106 ? 9.517 9.132 -11.034 1.00 76.25 106 SER A O 1
ATOM 790 N N . PRO A 1 107 ? 11.439 10.227 -10.517 1.00 77.06 107 PRO A N 1
ATOM 791 C CA . PRO A 1 107 ? 10.901 10.862 -9.326 1.00 77.06 107 PRO A CA 1
ATOM 792 C C . PRO A 1 107 ? 9.730 11.769 -9.712 1.00 77.06 107 PRO A C 1
ATOM 794 O O . PRO A 1 107 ? 9.701 12.329 -10.820 1.00 77.06 107 PRO A O 1
ATOM 797 N N . TRP A 1 108 ? 8.767 11.914 -8.802 1.00 79.38 108 TRP A N 1
ATOM 798 C CA . TRP A 1 108 ? 7.571 12.756 -8.932 1.00 79.38 108 TRP A CA 1
ATOM 799 C C . TRP A 1 108 ? 6.587 12.358 -10.037 1.00 79.38 108 TRP A C 1
ATOM 801 O O . TRP A 1 108 ? 5.610 13.074 -10.273 1.00 79.38 108 TRP A O 1
ATOM 811 N N . CYS A 1 109 ? 6.809 11.239 -10.719 1.00 83.81 109 CYS A N 1
ATOM 812 C CA . CYS A 1 109 ? 5.878 10.704 -11.702 1.00 83.81 109 CYS A CA 1
ATOM 813 C C . CYS A 1 109 ? 4.801 9.868 -11.005 1.00 83.81 109 CYS A C 1
ATOM 815 O O . CYS A 1 109 ? 5.137 8.931 -10.294 1.00 83.81 109 CYS A O 1
ATOM 817 N N . SER A 1 110 ? 3.516 10.137 -11.253 1.00 86.50 110 SER A N 1
ATOM 818 C CA . SER A 1 110 ? 2.424 9.293 -10.753 1.00 86.50 110 SER A CA 1
ATOM 819 C C . SER A 1 110 ? 1.688 8.574 -11.893 1.00 86.50 110 SER A C 1
ATOM 821 O O . SER A 1 110 ? 0.849 9.173 -12.579 1.00 86.50 110 SER A O 1
ATOM 823 N N . PRO A 1 111 ? 1.967 7.276 -12.116 1.00 85.69 111 PRO A N 1
ATOM 824 C CA . PRO A 1 111 ? 1.169 6.405 -12.974 1.00 85.69 111 PRO A CA 1
ATOM 825 C C . PRO A 1 111 ? -0.309 6.322 -12.574 1.00 85.69 111 PRO A C 1
ATOM 827 O O . PRO A 1 111 ? -1.163 6.159 -13.452 1.00 85.69 111 PRO A O 1
ATOM 830 N N . PHE A 1 112 ? -0.616 6.432 -11.276 1.00 86.06 112 PHE A N 1
ATOM 831 C CA . PHE A 1 112 ? -1.971 6.444 -10.730 1.00 86.06 112 PHE A CA 1
ATOM 832 C C . PHE A 1 112 ? -2.766 7.647 -11.242 1.00 86.06 112 PHE A C 1
ATOM 834 O O . PHE A 1 112 ? -3.896 7.486 -11.704 1.00 86.06 112 PHE A O 1
ATOM 841 N N . LEU A 1 113 ? -2.160 8.836 -11.269 1.00 86.62 113 LEU A N 1
ATOM 842 C CA . LEU A 1 113 ? -2.741 10.043 -11.865 1.00 86.62 113 LEU A CA 1
ATOM 843 C C . LEU A 1 113 ? -2.444 10.156 -13.365 1.00 86.62 113 LEU A C 1
ATOM 845 O O . LEU A 1 113 ? -2.017 11.203 -13.845 1.00 86.62 113 LEU A O 1
ATOM 849 N N . GLU A 1 114 ? -2.641 9.068 -14.105 1.00 82.94 114 GLU A N 1
ATOM 850 C CA . GLU A 1 114 ? -2.504 8.999 -15.565 1.00 82.94 114 GLU A CA 1
ATOM 851 C C . GLU A 1 114 ? -1.163 9.507 -16.138 1.00 82.94 114 GLU A C 1
ATOM 853 O O . GLU A 1 114 ? -1.100 9.965 -17.280 1.00 82.94 114 GLU A O 1
ATOM 858 N N . GLY A 1 115 ? -0.071 9.396 -15.378 1.00 78.06 115 GLY A N 1
ATOM 859 C CA . GLY A 1 115 ? 1.255 9.835 -15.815 1.00 78.06 115 GLY A CA 1
ATOM 860 C C . GLY A 1 115 ? 1.507 11.335 -15.625 1.00 78.06 115 GLY A C 1
ATOM 861 O O . GLY A 1 115 ? 2.343 11.923 -16.315 1.00 78.06 115 GLY A O 1
ATOM 862 N N . THR A 1 116 ? 0.779 11.982 -14.712 1.00 82.75 116 THR A N 1
ATOM 863 C CA . THR A 1 116 ? 1.061 13.370 -14.325 1.00 82.75 116 THR A CA 1
ATOM 864 C C . THR A 1 116 ? 2.274 13.460 -13.397 1.00 82.75 116 THR A C 1
ATOM 866 O O . THR A 1 116 ? 2.566 12.556 -12.613 1.00 82.75 116 THR A O 1
ATOM 869 N N . MET A 1 117 ? 2.994 14.580 -13.491 1.00 78.81 117 MET A N 1
ATOM 870 C CA . MET A 1 117 ? 4.077 14.913 -12.567 1.00 78.81 117 MET A CA 1
ATOM 871 C C . MET A 1 117 ? 3.487 15.657 -11.364 1.00 78.81 117 MET A C 1
ATOM 873 O O . MET A 1 117 ? 2.913 16.735 -11.537 1.00 78.81 117 MET A O 1
ATOM 877 N N . LEU A 1 118 ? 3.645 15.106 -10.159 1.00 78.69 118 LEU A N 1
ATOM 878 C CA . LEU A 1 118 ? 3.150 15.683 -8.903 1.00 78.69 118 LEU A CA 1
ATOM 879 C C . LEU A 1 118 ? 3.868 16.988 -8.544 1.00 78.69 118 LEU A C 1
ATOM 881 O O . LEU A 1 118 ? 3.279 17.888 -7.946 1.00 78.69 118 LEU A O 1
ATOM 885 N N . GLN A 1 119 ? 5.132 17.123 -8.952 1.00 72.81 119 GLN A N 1
ATOM 886 C CA . GLN A 1 119 ? 5.902 18.340 -8.755 1.00 72.81 119 GLN A CA 1
ATOM 887 C C . GLN A 1 119 ? 6.814 18.637 -9.948 1.00 72.81 119 GLN A C 1
ATOM 889 O O . GLN A 1 119 ? 7.304 17.748 -10.635 1.00 72.81 119 GLN A O 1
ATOM 894 N N . LYS A 1 120 ? 7.040 19.932 -10.203 1.00 60.28 120 LYS A N 1
ATOM 895 C CA . LYS A 1 120 ? 7.935 20.423 -11.266 1.00 60.28 120 LYS A CA 1
ATOM 896 C C . LYS A 1 120 ? 9.382 20.614 -10.788 1.00 60.28 120 LYS A C 1
ATOM 898 O O . LYS A 1 120 ? 10.249 20.966 -11.586 1.00 60.28 120 LYS A O 1
ATOM 903 N N . SER A 1 121 ? 9.645 20.468 -9.488 1.00 57.97 121 SER A N 1
ATOM 904 C CA . SER A 1 121 ? 10.978 20.692 -8.932 1.00 57.97 121 SER A CA 1
ATOM 905 C C . SER A 1 121 ? 11.874 19.485 -9.203 1.00 57.97 121 SER A C 1
ATOM 907 O O . SER A 1 121 ? 11.504 18.338 -8.986 1.00 57.97 121 SER A O 1
ATOM 909 N N . GLN A 1 122 ? 13.074 19.766 -9.699 1.00 52.88 122 GLN A N 1
ATOM 910 C CA . GLN A 1 122 ? 14.106 18.779 -10.008 1.00 52.88 122 GLN A CA 1
ATOM 911 C C . GLN A 1 122 ? 14.903 18.423 -8.746 1.00 52.88 122 GLN A C 1
ATOM 913 O O . GLN A 1 122 ? 16.132 18.481 -8.767 1.00 52.88 122 GLN A O 1
ATOM 918 N N . PHE A 1 123 ? 14.235 18.131 -7.625 1.00 52.38 123 PHE A N 1
ATOM 919 C CA . PHE A 1 123 ? 14.930 17.481 -6.513 1.00 52.38 123 PHE A CA 1
ATOM 920 C C . PHE A 1 123 ? 15.240 16.050 -6.960 1.00 52.38 123 PHE A C 1
ATOM 922 O O . PHE A 1 123 ? 14.455 15.134 -6.771 1.00 52.38 123 PHE A O 1
ATOM 929 N N . ASP A 1 124 ? 16.365 15.929 -7.660 1.00 54.31 124 ASP A N 1
ATOM 930 C CA . ASP A 1 124 ? 16.937 14.721 -8.254 1.00 54.31 124 ASP A CA 1
ATOM 931 C C . ASP A 1 124 ? 17.763 14.001 -7.171 1.00 54.31 124 ASP A C 1
ATOM 933 O O . ASP A 1 124 ? 18.964 13.764 -7.314 1.00 54.31 124 ASP A O 1
ATOM 937 N N . ILE A 1 125 ? 17.134 13.779 -6.016 1.00 53.97 125 ILE A N 1
ATOM 938 C CA . ILE A 1 125 ? 17.683 12.926 -4.965 1.00 53.97 125 ILE A CA 1
ATOM 939 C C . ILE A 1 125 ? 17.413 11.485 -5.440 1.00 53.97 125 ILE A C 1
ATOM 941 O O . ILE A 1 125 ? 16.339 11.227 -5.972 1.00 53.97 125 ILE A O 1
ATOM 945 N N . GLY A 1 126 ? 18.430 10.619 -5.420 1.00 51.03 126 GLY A N 1
ATOM 946 C CA . GLY A 1 126 ? 18.265 9.195 -5.765 1.00 51.03 126 GLY A CA 1
ATOM 947 C C . GLY A 1 126 ? 18.664 8.731 -7.151 1.00 51.03 126 GLY A C 1
ATOM 948 O O . GLY A 1 126 ? 18.648 7.530 -7.433 1.00 51.03 126 GLY A O 1
ATOM 949 N N . LYS A 1 127 ? 19.173 9.612 -8.021 1.00 51.56 127 LYS A N 1
ATOM 950 C CA . LYS A 1 127 ? 19.960 9.098 -9.147 1.00 51.56 127 LYS A CA 1
ATOM 951 C C . LYS A 1 127 ? 21.224 8.447 -8.601 1.00 51.56 127 LYS A C 1
ATOM 953 O O . LYS A 1 127 ? 22.146 9.135 -8.160 1.00 51.56 127 LYS A O 1
ATOM 958 N N . SER A 1 128 ? 21.292 7.115 -8.703 1.00 46.72 128 SER A N 1
ATOM 959 C CA . SER A 1 128 ? 22.574 6.414 -8.786 1.00 46.72 128 SER A CA 1
ATOM 960 C C . SER A 1 128 ? 23.465 7.234 -9.713 1.00 46.72 128 SER A C 1
ATOM 962 O O . SER A 1 128 ? 23.051 7.617 -10.809 1.00 46.72 128 SER A O 1
ATOM 964 N N . ASN A 1 129 ? 24.650 7.590 -9.230 1.00 43.00 129 ASN A N 1
ATOM 965 C CA . ASN A 1 129 ? 25.545 8.585 -9.815 1.00 43.00 129 ASN A CA 1
ATOM 966 C C . ASN A 1 129 ? 26.208 8.085 -11.119 1.00 43.00 129 ASN A C 1
ATOM 968 O O . ASN A 1 129 ? 27.385 8.335 -11.379 1.00 43.00 129 ASN A O 1
ATOM 972 N N . THR A 1 130 ? 25.483 7.340 -11.947 1.00 41.16 130 THR A N 1
ATOM 973 C CA . THR A 1 130 ? 25.909 6.889 -13.257 1.00 41.16 130 THR A CA 1
ATOM 974 C C . THR A 1 130 ? 25.306 7.797 -14.320 1.00 41.16 130 THR A C 1
ATOM 976 O O . THR A 1 130 ? 24.208 7.603 -14.825 1.00 41.16 130 THR A O 1
ATOM 979 N N . ASN A 1 131 ? 26.108 8.771 -14.763 1.00 42.25 131 ASN A N 1
ATOM 980 C CA . ASN A 1 131 ? 25.983 9.417 -16.080 1.00 42.25 131 ASN A CA 1
ATOM 981 C C . ASN A 1 131 ? 26.220 8.413 -17.240 1.00 42.25 131 ASN A C 1
ATOM 983 O O . ASN A 1 131 ? 26.778 8.767 -18.278 1.00 42.25 131 ASN A O 1
ATOM 987 N N . GLN A 1 132 ? 25.878 7.139 -17.048 1.00 43.09 132 GLN A N 1
ATOM 988 C CA . GLN A 1 132 ? 26.092 6.038 -17.972 1.00 43.09 132 GLN A CA 1
ATOM 989 C C . GLN A 1 132 ? 24.749 5.344 -18.214 1.00 43.09 132 GLN A C 1
ATOM 991 O O . GLN A 1 132 ? 23.960 5.204 -17.280 1.00 43.09 132 GLN A O 1
ATOM 996 N N . PRO A 1 133 ? 24.459 4.918 -19.454 1.00 44.16 133 PRO A N 1
ATOM 997 C CA . PRO A 1 133 ? 23.284 4.106 -19.725 1.00 44.16 133 PRO A CA 1
ATOM 998 C C . PRO A 1 133 ? 23.357 2.835 -18.872 1.00 44.16 133 PRO A C 1
ATOM 1000 O O . PRO A 1 133 ? 24.343 2.099 -18.944 1.00 44.16 133 PRO A O 1
ATOM 1003 N N . MET A 1 134 ? 22.322 2.607 -18.059 1.00 44.56 134 MET A N 1
ATOM 1004 C CA . MET A 1 134 ? 22.240 1.470 -17.144 1.00 44.56 134 MET A CA 1
ATOM 1005 C C . MET A 1 134 ? 22.514 0.175 -17.913 1.00 44.56 134 MET A C 1
ATOM 1007 O O . MET A 1 134 ? 21.749 -0.225 -18.793 1.00 44.56 134 MET A O 1
ATOM 1011 N N . THR A 1 135 ? 23.629 -0.478 -17.602 1.00 38.97 135 THR A N 1
ATOM 1012 C CA . THR A 1 135 ? 23.863 -1.851 -18.059 1.00 38.97 135 THR A CA 1
ATOM 1013 C C . THR A 1 135 ? 22.964 -2.759 -17.216 1.00 38.97 135 THR A C 1
ATOM 1015 O O . THR A 1 135 ? 22.666 -2.417 -16.075 1.00 38.97 135 THR A O 1
ATOM 1018 N N . ALA A 1 136 ? 22.524 -3.906 -17.743 1.00 43.78 136 ALA A N 1
ATOM 1019 C CA . ALA A 1 136 ? 21.536 -4.823 -17.141 1.00 43.78 136 ALA A CA 1
ATOM 1020 C C . ALA A 1 136 ? 21.847 -5.357 -15.713 1.00 43.78 136 ALA A C 1
ATOM 1022 O O . ALA A 1 136 ? 21.120 -6.206 -15.204 1.00 43.78 136 ALA A O 1
ATOM 1023 N N . THR A 1 137 ? 22.912 -4.866 -15.079 1.00 39.84 137 THR A N 1
ATOM 1024 C CA . THR A 1 137 ? 23.435 -5.255 -13.767 1.00 39.84 137 THR A CA 1
ATOM 1025 C C . THR A 1 137 ? 23.444 -4.097 -12.751 1.00 39.84 137 THR A C 1
ATOM 1027 O O . THR A 1 137 ? 23.810 -4.317 -11.602 1.00 39.84 137 THR A O 1
ATOM 1030 N N . GLU A 1 138 ? 23.062 -2.868 -13.125 1.00 46.28 138 GLU A N 1
ATOM 1031 C CA . GLU A 1 138 ? 22.904 -1.768 -12.159 1.00 46.28 138 GLU A CA 1
ATOM 1032 C C . GLU A 1 138 ? 21.535 -1.846 -11.476 1.00 46.28 138 GLU A C 1
ATOM 1034 O O . GLU A 1 138 ? 20.499 -1.908 -12.143 1.00 46.28 138 GLU A O 1
ATOM 1039 N N . ALA A 1 139 ? 21.533 -1.849 -10.139 1.00 52.41 139 ALA A N 1
ATOM 1040 C CA . ALA A 1 139 ? 20.317 -1.730 -9.346 1.00 52.41 139 ALA A CA 1
ATOM 1041 C C . ALA A 1 139 ? 19.641 -0.398 -9.698 1.00 52.41 139 ALA A C 1
ATOM 1043 O O . ALA A 1 139 ? 20.160 0.675 -9.393 1.00 52.41 139 ALA A O 1
ATOM 1044 N N . GLY A 1 140 ? 18.516 -0.470 -10.409 1.00 63.84 140 GLY A N 1
ATOM 1045 C CA . GLY A 1 140 ? 17.673 0.696 -10.637 1.00 63.84 140 GLY A CA 1
ATOM 1046 C C . GLY A 1 140 ? 17.160 1.193 -9.299 1.00 63.84 140 GLY A C 1
ATOM 1047 O O . GLY A 1 140 ? 16.611 0.403 -8.536 1.00 63.84 140 GLY A O 1
ATOM 1048 N N . PHE A 1 141 ? 17.369 2.473 -9.013 1.00 70.62 141 PHE A N 1
ATOM 1049 C CA . PHE A 1 141 ? 16.653 3.127 -7.933 1.00 70.62 141 PHE A CA 1
ATOM 1050 C C . PHE A 1 141 ? 15.187 3.268 -8.345 1.00 70.62 141 PHE A C 1
ATOM 1052 O O . PHE A 1 141 ? 14.891 3.540 -9.515 1.00 70.62 141 PHE A O 1
ATOM 1059 N N . TYR A 1 142 ? 14.292 3.007 -7.402 1.00 80.88 142 TYR A N 1
ATOM 1060 C CA . TYR A 1 142 ? 12.859 3.110 -7.610 1.00 80.88 142 TYR A CA 1
ATOM 1061 C C . TYR A 1 142 ? 12.260 3.909 -6.470 1.00 80.88 142 TYR A C 1
ATOM 1063 O O . TYR A 1 142 ? 12.510 3.612 -5.302 1.00 80.88 142 TYR A O 1
ATOM 1071 N N . ASP A 1 143 ? 11.429 4.864 -6.838 1.00 84.25 143 ASP A N 1
ATOM 1072 C CA . ASP A 1 143 ? 10.586 5.608 -5.930 1.00 84.25 143 ASP A CA 1
ATOM 1073 C C . ASP A 1 143 ? 9.226 4.936 -5.803 1.00 84.25 143 ASP A C 1
ATOM 1075 O O . ASP A 1 143 ? 8.770 4.209 -6.693 1.00 84.25 143 ASP A O 1
ATOM 1079 N N . VAL A 1 144 ? 8.594 5.146 -4.659 1.00 88.06 144 VAL A N 1
ATOM 1080 C CA . VAL A 1 144 ? 7.331 4.542 -4.283 1.00 88.06 144 VAL A CA 1
ATOM 1081 C C . VAL A 1 144 ? 6.375 5.617 -3.799 1.00 88.06 144 VAL A C 1
ATOM 1083 O O . VAL A 1 144 ? 6.668 6.351 -2.854 1.00 88.06 144 VAL A O 1
ATOM 1086 N N . HIS A 1 145 ? 5.175 5.631 -4.375 1.00 89.25 145 HIS A N 1
ATOM 1087 C CA . HIS A 1 145 ? 4.050 6.369 -3.812 1.00 89.25 145 HIS A CA 1
ATOM 1088 C C . HIS A 1 145 ? 2.972 5.403 -3.319 1.00 89.25 145 HIS A C 1
ATOM 1090 O O . HIS A 1 145 ? 2.585 4.460 -4.016 1.00 89.25 145 HIS A O 1
ATOM 1096 N N . LEU A 1 146 ? 2.464 5.652 -2.112 1.00 89.81 146 LEU A N 1
ATOM 1097 C CA . LEU A 1 146 ? 1.322 4.932 -1.556 1.00 89.81 146 LEU A CA 1
ATOM 1098 C C . LEU A 1 146 ? 0.070 5.790 -1.670 1.00 89.81 146 LEU A C 1
ATOM 1100 O O . LEU A 1 146 ? -0.026 6.855 -1.059 1.00 89.81 146 LEU A O 1
ATOM 1104 N N . TRP A 1 147 ? -0.901 5.268 -2.403 1.00 89.25 147 TRP A N 1
ATOM 1105 C CA . TRP A 1 147 ? -2.232 5.833 -2.542 1.00 89.25 147 TRP A CA 1
ATOM 1106 C C . TRP A 1 147 ? -3.231 5.010 -1.746 1.00 89.25 147 TRP A C 1
ATOM 1108 O O . TRP A 1 147 ? -3.249 3.786 -1.857 1.00 89.25 147 TRP A O 1
ATOM 1118 N N . GLU A 1 148 ? -4.101 5.663 -0.993 1.00 89.62 148 GLU A N 1
ATOM 1119 C CA . GLU A 1 148 ? -5.324 5.046 -0.492 1.00 89.62 148 GLU A CA 1
ATOM 1120 C C . GLU A 1 148 ? -6.365 4.991 -1.600 1.00 89.62 148 GLU A C 1
ATOM 1122 O O . GLU A 1 148 ? -6.512 5.915 -2.398 1.00 89.62 148 GLU A O 1
ATOM 1127 N N . PHE A 1 149 ? -7.067 3.865 -1.682 1.00 88.00 149 PHE A N 1
ATOM 1128 C CA . PHE A 1 149 ? -8.038 3.627 -2.736 1.00 88.00 149 PHE A CA 1
AT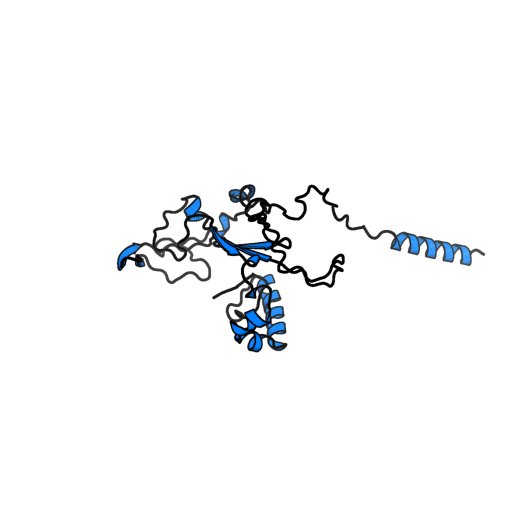OM 1129 C C . PHE A 1 149 ? -9.255 2.825 -2.262 1.00 88.00 149 PHE A C 1
ATOM 1131 O O . PHE A 1 149 ? -9.487 1.705 -2.731 1.00 88.00 149 PHE A O 1
ATOM 1138 N N . PRO A 1 150 ? -10.062 3.380 -1.343 1.00 86.50 150 PRO A N 1
ATOM 1139 C CA . PRO A 1 150 ? -11.227 2.688 -0.813 1.00 86.50 150 PRO A CA 1
ATOM 1140 C C . PRO A 1 150 ? -12.389 2.733 -1.824 1.00 86.50 150 PRO A C 1
ATOM 1142 O O . PRO A 1 150 ? -13.280 3.579 -1.783 1.00 86.50 150 PRO A O 1
ATOM 1145 N N . ILE A 1 151 ? -12.408 1.787 -2.766 1.00 85.06 151 ILE A N 1
ATOM 1146 C CA . ILE A 1 151 ? -13.358 1.798 -3.893 1.00 85.06 151 ILE A CA 1
ATOM 1147 C C . ILE A 1 151 ? -14.834 1.757 -3.459 1.00 85.06 151 ILE A C 1
ATOM 1149 O O . ILE A 1 151 ? -15.696 2.389 -4.076 1.00 85.06 151 ILE A O 1
ATOM 1153 N N . MET A 1 152 ? -15.144 1.015 -2.394 1.00 82.50 152 MET A N 1
ATOM 1154 C CA . MET A 1 152 ? -16.526 0.771 -1.973 1.00 82.50 152 MET A CA 1
ATOM 1155 C C . MET A 1 152 ? -17.175 2.010 -1.350 1.00 82.50 152 MET A C 1
ATOM 1157 O O . MET A 1 152 ? -18.367 2.245 -1.575 1.00 82.50 152 MET A O 1
ATOM 1161 N N . THR A 1 153 ? -16.397 2.807 -0.609 1.00 82.06 153 THR A N 1
ATOM 1162 C CA . THR A 1 153 ? -16.838 4.087 -0.039 1.00 82.06 153 THR A CA 1
ATOM 1163 C C . THR A 1 153 ? -16.894 5.162 -1.122 1.00 82.06 153 THR A C 1
ATOM 1165 O O . THR A 1 153 ? -17.908 5.856 -1.228 1.00 82.06 153 THR A O 1
ATOM 1168 N N . MET A 1 154 ? -15.892 5.219 -2.008 1.00 81.44 154 MET A N 1
ATOM 1169 C CA . MET A 1 154 ? -15.840 6.175 -3.120 1.00 81.44 154 MET A CA 1
ATOM 1170 C C . MET A 1 154 ? -17.046 6.063 -4.065 1.00 81.44 154 MET A C 1
ATOM 1172 O O . MET A 1 154 ? -17.647 7.075 -4.425 1.00 81.44 154 MET A O 1
ATOM 1176 N N . LEU A 1 155 ? -17.444 4.842 -4.454 1.00 82.94 155 LEU A N 1
ATOM 1177 C CA . LEU A 1 155 ? -18.609 4.618 -5.327 1.00 82.94 155 LEU A CA 1
ATOM 1178 C C . LEU A 1 155 ? -19.943 4.541 -4.563 1.00 82.94 155 LEU A C 1
ATOM 1180 O O . LEU A 1 155 ? -20.986 4.344 -5.188 1.00 82.94 155 LEU A O 1
ATOM 1184 N N . LYS A 1 156 ? -19.939 4.681 -3.229 1.00 82.94 156 LYS A N 1
ATOM 1185 C CA . LYS A 1 156 ? -21.128 4.545 -2.365 1.00 82.94 156 LYS A CA 1
ATOM 1186 C C . LYS A 1 156 ? -21.917 3.249 -2.609 1.00 82.94 156 LYS A C 1
ATOM 1188 O O . LYS A 1 156 ? -23.144 3.235 -2.521 1.00 82.94 156 LYS A O 1
ATOM 1193 N N . LEU A 1 157 ? -21.223 2.153 -2.926 1.00 80.06 157 LEU A N 1
ATOM 1194 C CA . LEU A 1 157 ? -21.860 0.858 -3.206 1.00 80.06 157 LEU A CA 1
ATOM 1195 C C . LEU A 1 157 ? -22.345 0.162 -1.933 1.00 80.06 157 LEU A C 1
ATOM 1197 O O . LEU A 1 157 ? -23.276 -0.640 -1.979 1.00 80.06 157 LEU A O 1
ATOM 1201 N N . LEU A 1 158 ? -21.719 0.466 -0.798 1.00 74.00 158 LEU A N 1
ATOM 1202 C CA . LEU A 1 158 ? -22.092 -0.052 0.510 1.00 74.00 158 LEU A CA 1
ATOM 1203 C C . LEU A 1 158 ? -22.228 1.111 1.492 1.00 74.00 158 LEU A C 1
ATOM 1205 O O . LEU A 1 158 ? -21.425 2.043 1.480 1.00 74.00 158 LEU A O 1
ATOM 1209 N N . VAL A 1 159 ? -23.237 1.032 2.364 1.00 68.50 159 VAL A N 1
ATOM 1210 C CA . VAL A 1 159 ? -23.364 1.935 3.515 1.00 68.50 159 VAL A CA 1
ATOM 1211 C C . VAL A 1 159 ? -22.404 1.437 4.582 1.00 68.50 159 VAL A C 1
ATOM 1213 O O . VAL A 1 159 ? -22.732 0.612 5.438 1.00 68.50 159 VAL A O 1
ATOM 1216 N N . ILE A 1 160 ? -21.171 1.890 4.443 1.00 69.25 160 ILE A N 1
ATOM 1217 C CA . ILE A 1 160 ? -20.111 1.658 5.398 1.00 69.25 160 ILE A CA 1
ATOM 1218 C C . ILE A 1 160 ? -20.169 2.848 6.369 1.00 69.25 160 ILE A C 1
ATOM 1220 O O . ILE A 1 160 ? -20.152 3.995 5.931 1.00 69.25 160 ILE A O 1
ATOM 1224 N N . GLY A 1 161 ? -20.371 2.572 7.662 1.00 65.94 161 GLY A N 1
ATOM 1225 C CA . GLY A 1 161 ? -20.433 3.612 8.697 1.00 65.94 161 GLY A CA 1
ATOM 1226 C C . GLY A 1 161 ? -19.067 4.252 8.948 1.00 65.94 161 GLY A C 1
ATOM 1227 O O . GLY A 1 161 ? -18.071 3.817 8.383 1.00 65.94 161 GLY A O 1
ATOM 1228 N N . GLU A 1 162 ? -19.002 5.251 9.823 1.00 66.38 162 GLU A N 1
ATOM 1229 C CA . GLU A 1 162 ? -17.745 5.953 10.140 1.00 66.38 162 GLU A CA 1
ATOM 1230 C C . GLU A 1 162 ? -16.786 5.088 10.977 1.00 66.38 162 GLU A C 1
ATOM 1232 O O . GLU A 1 162 ? -15.570 5.265 10.933 1.00 66.38 162 GLU A O 1
ATOM 1237 N N . CYS A 1 163 ? -17.305 4.059 11.655 1.00 69.19 163 CYS A N 1
ATOM 1238 C CA . CYS A 1 163 ? -16.471 3.047 12.286 1.00 69.19 163 CYS A CA 1
ATOM 1239 C C . CYS A 1 163 ? -15.985 1.985 11.294 1.00 69.19 163 CYS A C 1
ATOM 1241 O O . CYS A 1 163 ? -16.566 0.901 11.166 1.00 69.19 163 CYS A O 1
ATOM 1243 N N . THR A 1 164 ? -14.874 2.269 10.629 1.00 71.06 164 THR A N 1
ATOM 1244 C CA . THR A 1 164 ? -14.155 1.275 9.828 1.00 71.06 164 THR A CA 1
ATOM 1245 C C . THR A 1 164 ? -12.685 1.250 10.189 1.00 71.06 164 THR A C 1
ATOM 1247 O O . THR A 1 164 ? -12.177 2.141 10.864 1.00 71.06 164 THR A O 1
ATOM 1250 N N . ALA A 1 165 ? -11.992 0.209 9.731 1.00 67.00 165 ALA A N 1
ATOM 1251 C CA . ALA A 1 165 ? -10.544 0.133 9.859 1.00 67.00 165 ALA A CA 1
ATOM 1252 C C . ALA A 1 165 ? -9.816 1.206 9.027 1.00 67.00 165 ALA A C 1
ATOM 1254 O O . ALA A 1 165 ? -8.636 1.441 9.268 1.00 67.00 165 ALA A O 1
ATOM 1255 N N . GLU A 1 166 ? -10.494 1.850 8.069 1.00 70.75 166 GLU A N 1
ATOM 1256 C CA . GLU A 1 166 ? -9.877 2.776 7.122 1.00 70.75 166 GLU A CA 1
ATOM 1257 C C . GLU A 1 166 ? -10.602 4.122 7.130 1.00 70.75 166 GLU A C 1
ATOM 1259 O O . GLU A 1 166 ? -11.718 4.223 6.627 1.00 70.75 166 GLU A O 1
ATOM 1264 N N . PRO A 1 167 ? -9.989 5.183 7.678 1.00 70.25 167 PRO A N 1
ATOM 1265 C CA . PRO A 1 167 ? -10.663 6.470 7.843 1.00 70.25 167 PRO A CA 1
ATOM 1266 C C . PRO A 1 167 ? -10.842 7.242 6.525 1.00 70.25 167 PRO A C 1
ATOM 1268 O O . PRO A 1 167 ? -11.471 8.299 6.514 1.00 70.25 167 PRO A O 1
ATOM 1271 N N . TYR A 1 168 ? -10.274 6.752 5.424 1.00 77.31 168 TYR A N 1
ATOM 1272 C CA . TYR A 1 168 ? -10.246 7.452 4.147 1.00 77.31 168 TYR A CA 1
ATOM 1273 C C . TYR A 1 168 ? -11.514 7.177 3.336 1.00 77.31 168 TYR A C 1
ATOM 1275 O O . TYR A 1 168 ? -11.998 6.047 3.239 1.00 77.31 168 TYR A O 1
ATOM 1283 N N . VAL A 1 169 ? -12.064 8.236 2.746 1.00 79.19 169 VAL A N 1
ATOM 1284 C CA . VAL A 1 169 ? -13.313 8.194 1.963 1.00 79.19 169 VAL A CA 1
ATOM 1285 C C . VAL A 1 169 ? -13.079 8.434 0.473 1.00 79.19 169 VAL A C 1
ATOM 1287 O O . VAL A 1 169 ? -13.934 8.113 -0.353 1.00 79.19 169 VAL A O 1
ATOM 1290 N N . ASP A 1 170 ? -11.922 8.990 0.137 1.00 84.50 170 ASP A N 1
ATOM 1291 C CA . ASP A 1 170 ? -11.471 9.362 -1.190 1.00 84.50 170 ASP A CA 1
ATOM 1292 C C . ASP A 1 170 ? -10.054 8.843 -1.455 1.00 84.50 170 ASP A C 1
ATOM 1294 O O . ASP A 1 170 ? -9.364 8.356 -0.560 1.00 84.50 170 ASP A O 1
ATOM 1298 N N . ALA A 1 171 ? -9.646 8.887 -2.724 1.00 86.19 171 ALA A N 1
ATOM 1299 C CA . ALA A 1 171 ? -8.314 8.462 -3.114 1.00 86.19 171 ALA A CA 1
ATOM 1300 C C . ALA A 1 171 ? -7.290 9.544 -2.753 1.00 86.19 171 ALA A C 1
ATOM 1302 O O . ALA A 1 171 ? -7.196 10.561 -3.445 1.00 86.19 171 ALA A O 1
ATOM 1303 N N . SER A 1 172 ? -6.532 9.320 -1.681 1.00 87.12 172 SER A N 1
ATOM 1304 C CA . SER A 1 172 ? -5.518 10.239 -1.157 1.00 87.12 172 SER A CA 1
ATOM 1305 C C . SER A 1 172 ? -4.103 9.683 -1.290 1.00 87.12 172 SER A C 1
ATOM 1307 O O . SER A 1 172 ? -3.880 8.478 -1.211 1.00 87.12 172 SER A O 1
ATOM 1309 N N . LEU A 1 173 ? -3.132 10.578 -1.477 1.00 87.94 173 LEU A N 1
ATOM 1310 C CA . LEU A 1 173 ? -1.707 10.250 -1.444 1.00 87.94 173 LEU A CA 1
ATOM 1311 C C . LEU A 1 173 ? -1.228 10.256 0.007 1.00 87.94 173 LEU A C 1
ATOM 1313 O O . LEU A 1 173 ? -1.219 11.306 0.649 1.00 87.94 173 LEU A O 1
ATOM 1317 N N . THR A 1 174 ? -0.837 9.094 0.518 1.00 88.75 174 THR A N 1
ATOM 1318 C CA . THR A 1 174 ? -0.497 8.902 1.936 1.00 88.75 174 THR A CA 1
ATOM 1319 C C . THR A 1 174 ? 1.005 8.976 2.181 1.00 88.75 174 THR A C 1
ATOM 1321 O O . THR A 1 174 ? 1.436 9.456 3.227 1.00 88.75 174 THR A O 1
ATOM 1324 N N . TYR A 1 175 ? 1.815 8.497 1.233 1.00 88.38 175 TYR A N 1
ATOM 1325 C CA . TYR A 1 175 ? 3.273 8.497 1.350 1.00 88.38 175 TYR A CA 1
ATOM 1326 C C . TYR A 1 175 ? 3.948 8.651 -0.012 1.00 88.38 175 TYR A C 1
ATOM 1328 O O . TYR A 1 175 ? 3.453 8.145 -1.019 1.00 88.38 175 TYR A O 1
ATOM 1336 N N . ILE A 1 176 ? 5.086 9.343 -0.004 1.00 87.88 176 ILE A N 1
ATOM 1337 C CA . ILE A 1 176 ? 5.939 9.653 -1.151 1.00 87.88 176 ILE A CA 1
ATOM 1338 C C . ILE A 1 176 ? 7.375 9.382 -0.706 1.00 87.88 176 ILE A C 1
ATOM 1340 O O . ILE A 1 176 ? 7.806 9.949 0.301 1.00 87.88 176 ILE A O 1
ATOM 1344 N N . SER A 1 177 ? 8.110 8.539 -1.422 1.00 85.62 177 SER A N 1
ATOM 1345 C CA . SER A 1 177 ? 9.477 8.185 -1.039 1.00 85.62 177 SER A CA 1
ATOM 1346 C C . SER A 1 177 ? 10.496 9.286 -1.341 1.00 85.62 177 SER A C 1
ATOM 1348 O O . SER A 1 177 ? 11.475 9.429 -0.620 1.00 85.62 177 SER A O 1
ATOM 1350 N N . GLU A 1 178 ? 10.238 10.133 -2.338 1.00 81.88 178 GLU A N 1
ATOM 1351 C CA . GLU A 1 178 ? 11.137 11.200 -2.801 1.00 81.88 178 GLU A CA 1
ATOM 1352 C C . GLU A 1 178 ? 11.399 12.289 -1.754 1.00 81.88 178 GLU A C 1
ATOM 1354 O O . GLU A 1 178 ? 12.377 13.035 -1.840 1.00 81.88 178 GLU A O 1
ATOM 1359 N N . VAL A 1 179 ? 10.498 12.437 -0.780 1.00 83.06 179 VAL A N 1
ATOM 1360 C CA . VAL A 1 179 ? 10.649 13.405 0.316 1.00 83.06 179 VAL A CA 1
ATOM 1361 C C . VAL A 1 179 ? 11.274 12.786 1.562 1.00 83.06 179 VAL A C 1
ATOM 1363 O O . VAL A 1 179 ? 11.611 13.518 2.495 1.00 83.06 179 VAL A O 1
ATOM 1366 N N . ASP A 1 180 ? 11.424 11.462 1.590 1.00 82.62 180 ASP A N 1
ATOM 1367 C CA . ASP A 1 180 ? 11.936 10.731 2.735 1.00 82.62 180 ASP A CA 1
ATOM 1368 C C . ASP A 1 180 ? 13.444 10.462 2.576 1.00 82.62 180 ASP A C 1
ATOM 1370 O O . ASP A 1 180 ? 13.848 9.581 1.815 1.00 82.62 180 ASP A O 1
ATOM 1374 N N . PRO A 1 181 ? 14.321 11.164 3.321 1.00 78.75 181 PRO A N 1
ATOM 1375 C CA . PRO A 1 181 ? 15.765 10.944 3.244 1.00 78.75 181 PRO A CA 1
ATOM 1376 C C . PRO A 1 181 ? 16.186 9.541 3.702 1.00 78.75 181 PRO A C 1
ATOM 1378 O O . PRO A 1 181 ? 17.324 9.135 3.462 1.00 78.75 181 PRO A O 1
ATOM 1381 N N . MET A 1 182 ? 15.307 8.801 4.384 1.00 81.81 182 MET A N 1
ATOM 1382 C CA . MET A 1 182 ? 15.562 7.413 4.754 1.00 81.81 182 MET A CA 1
ATOM 1383 C C . MET A 1 182 ? 15.497 6.478 3.548 1.00 81.81 182 MET A C 1
ATOM 1385 O O . MET A 1 182 ? 16.236 5.495 3.520 1.00 81.81 182 MET A O 1
ATOM 1389 N N . TRP A 1 183 ? 14.672 6.794 2.549 1.00 82.50 183 TRP A N 1
ATOM 1390 C CA . TRP A 1 183 ? 14.532 5.989 1.334 1.00 82.50 183 TRP A CA 1
ATOM 1391 C C . TRP A 1 183 ? 15.840 5.921 0.533 1.00 82.50 183 TRP A C 1
ATOM 1393 O O . TRP A 1 183 ? 16.198 4.894 -0.037 1.00 82.50 183 TRP A O 1
ATOM 1403 N N . GLU A 1 184 ? 16.598 7.010 0.582 1.00 77.69 184 GLU A N 1
ATOM 1404 C CA . GLU A 1 184 ? 17.854 7.204 -0.144 1.00 77.69 184 GLU A CA 1
ATOM 1405 C C . GLU A 1 184 ? 19.082 6.658 0.581 1.00 77.69 184 GLU A C 1
ATOM 1407 O O . GLU A 1 184 ? 20.110 6.360 -0.030 1.00 77.69 184 GLU A O 1
ATOM 1412 N N . SER A 1 185 ? 19.009 6.563 1.910 1.00 80.19 185 SER A N 1
ATOM 1413 C CA . SER A 1 185 ? 20.139 6.176 2.744 1.00 80.19 185 SER A CA 1
ATOM 1414 C C . SER A 1 185 ? 19.809 4.945 3.574 1.00 80.19 185 SER A C 1
ATOM 1416 O O . SER A 1 185 ? 19.089 4.993 4.575 1.00 80.19 185 SER A O 1
ATOM 1418 N N . ASP A 1 186 ? 20.451 3.844 3.198 1.00 79.19 186 ASP A N 1
ATOM 1419 C CA . ASP A 1 186 ? 20.457 2.580 3.926 1.00 79.19 186 ASP A CA 1
ATOM 1420 C C . ASP A 1 186 ? 20.894 2.748 5.390 1.00 79.19 186 ASP A C 1
ATOM 1422 O O . ASP A 1 186 ? 20.288 2.163 6.288 1.00 79.19 186 ASP A O 1
ATOM 1426 N N . LEU A 1 187 ? 21.886 3.602 5.660 1.00 82.50 187 LEU A N 1
ATOM 1427 C CA . LEU A 1 187 ? 22.351 3.891 7.016 1.00 82.50 187 LEU A CA 1
ATOM 1428 C C . LEU A 1 187 ? 21.269 4.562 7.872 1.00 82.50 187 LEU A C 1
ATOM 1430 O O . LEU A 1 187 ? 21.138 4.245 9.054 1.00 82.50 187 LEU A O 1
ATOM 1434 N N . LEU A 1 188 ? 20.490 5.481 7.297 1.00 82.38 188 LEU A N 1
ATOM 1435 C CA . LEU A 1 188 ? 19.425 6.175 8.022 1.00 82.38 188 LEU A CA 1
ATOM 1436 C C . LEU A 1 188 ? 18.235 5.243 8.282 1.00 82.38 188 LEU A C 1
ATOM 1438 O O . LEU A 1 188 ? 17.694 5.224 9.388 1.00 82.38 188 LEU A O 1
ATOM 1442 N N . THR A 1 189 ? 17.901 4.398 7.305 1.00 83.12 189 THR A N 1
ATOM 1443 C CA . THR A 1 189 ? 16.912 3.327 7.474 1.00 83.12 189 THR A CA 1
ATOM 1444 C C . THR A 1 189 ? 17.336 2.323 8.551 1.00 83.12 189 THR A C 1
ATOM 1446 O O . THR A 1 189 ? 16.506 1.906 9.361 1.00 83.12 189 THR A O 1
ATOM 1449 N N . LEU A 1 190 ? 18.628 1.991 8.635 1.00 84.25 190 LEU A N 1
ATOM 1450 C CA . LEU A 1 190 ? 19.175 1.076 9.639 1.00 84.25 190 LEU A CA 1
ATOM 1451 C C . LEU A 1 190 ? 19.035 1.596 11.075 1.00 84.25 190 LEU A C 1
ATOM 1453 O O . LEU A 1 190 ? 18.832 0.812 12.001 1.00 84.25 190 LEU A O 1
ATOM 1457 N N . VAL A 1 191 ? 19.143 2.914 11.268 1.00 87.44 191 VAL A N 1
ATOM 1458 C CA . VAL A 1 191 ? 18.988 3.544 12.589 1.00 87.44 191 VAL A CA 1
ATOM 1459 C C . VAL A 1 191 ? 17.562 3.383 13.117 1.00 87.44 191 VAL A C 1
ATOM 1461 O O . VAL A 1 191 ? 17.379 3.179 14.316 1.00 87.44 191 VAL A O 1
ATOM 1464 N N . LEU A 1 192 ? 16.559 3.458 12.241 1.00 85.12 192 LEU A N 1
ATOM 1465 C CA . LEU A 1 192 ? 15.150 3.368 12.631 1.00 85.12 192 LEU A CA 1
ATOM 1466 C C . LEU A 1 192 ? 14.628 1.930 12.655 1.00 85.12 192 LEU A C 1
ATOM 1468 O O . LEU A 1 192 ? 13.792 1.609 13.496 1.00 85.12 192 LEU A O 1
ATOM 1472 N N . ASN A 1 193 ? 15.169 1.055 11.803 1.00 85.12 193 ASN A N 1
ATOM 1473 C CA . ASN A 1 193 ? 14.790 -0.354 11.716 1.00 85.12 193 ASN A CA 1
ATOM 1474 C C . ASN A 1 193 ? 15.997 -1.274 11.980 1.00 85.12 193 ASN A C 1
ATOM 1476 O O . ASN A 1 193 ? 16.460 -1.975 11.074 1.00 85.12 193 ASN A O 1
ATOM 1480 N N . PRO A 1 194 ? 16.517 -1.329 13.223 1.00 83.31 194 PRO A N 1
ATOM 1481 C CA . PRO A 1 194 ? 17.680 -2.159 13.549 1.00 83.31 194 PRO A CA 1
ATOM 1482 C C . PRO A 1 194 ? 17.392 -3.665 13.441 1.00 83.31 194 PRO A C 1
ATOM 1484 O O . PRO A 1 194 ? 18.313 -4.476 13.340 1.00 83.31 194 PRO A O 1
ATOM 1487 N N . GLU A 1 195 ? 16.117 -4.056 13.434 1.00 81.94 195 GLU A N 1
ATOM 1488 C CA . GLU A 1 195 ? 15.685 -5.441 13.236 1.00 81.94 195 GLU A CA 1
ATOM 1489 C C . GLU A 1 195 ? 16.084 -6.008 11.868 1.00 81.94 195 GLU A C 1
ATOM 1491 O O . GLU A 1 195 ? 16.331 -7.210 11.762 1.00 81.94 195 GLU A O 1
ATOM 1496 N N . ALA A 1 196 ? 16.273 -5.156 10.853 1.00 76.44 196 ALA A N 1
ATOM 1497 C CA . ALA A 1 196 ? 16.727 -5.577 9.531 1.00 76.44 196 ALA A CA 1
ATOM 1498 C C . ALA A 1 196 ? 18.089 -6.301 9.576 1.00 76.44 196 ALA A C 1
ATOM 1500 O O . ALA A 1 196 ? 18.322 -7.221 8.796 1.00 76.44 196 ALA A O 1
ATOM 1501 N N . VAL A 1 197 ? 18.967 -5.967 10.534 1.00 78.81 197 VAL A N 1
ATOM 1502 C CA . VAL A 1 197 ? 20.269 -6.644 10.708 1.00 78.81 197 VAL A CA 1
ATOM 1503 C C . VAL A 1 197 ? 20.098 -8.098 11.134 1.00 78.81 197 VAL A C 1
ATOM 1505 O O . VAL A 1 197 ? 20.837 -8.970 10.682 1.00 78.81 197 VAL A O 1
ATOM 1508 N N . VAL A 1 198 ? 19.122 -8.375 12.001 1.00 79.38 198 VAL A N 1
ATOM 1509 C CA . VAL A 1 198 ? 18.866 -9.728 12.518 1.00 79.38 198 VAL A CA 1
ATOM 1510 C C . VAL A 1 198 ? 18.366 -10.644 11.398 1.00 79.38 198 VAL A C 1
ATOM 1512 O O . VAL A 1 198 ? 18.707 -11.828 11.369 1.00 79.38 198 VAL A O 1
ATOM 1515 N N . PHE A 1 199 ? 17.621 -10.081 10.445 1.00 74.25 199 PHE A N 1
ATOM 1516 C CA . PHE A 1 199 ? 17.073 -10.793 9.291 1.00 74.25 199 PHE A CA 1
ATOM 1517 C C . PHE A 1 199 ? 17.961 -10.736 8.038 1.00 74.25 199 PHE A C 1
ATOM 1519 O O . PHE A 1 199 ? 17.664 -11.407 7.057 1.00 74.25 199 PHE A O 1
ATOM 1526 N N . ALA A 1 200 ? 19.099 -10.036 8.067 1.00 74.56 200 ALA A N 1
ATOM 1527 C CA . ALA A 1 200 ? 20.071 -10.005 6.967 1.00 74.56 200 ALA A CA 1
ATOM 1528 C C . ALA A 1 200 ? 20.959 -11.269 6.887 1.00 74.56 200 ALA A C 1
ATOM 1530 O O . ALA A 1 200 ? 22.028 -11.259 6.272 1.00 74.56 200 ALA A O 1
ATOM 1531 N N . ASN A 1 201 ? 20.559 -12.370 7.531 1.00 81.19 201 ASN A N 1
ATOM 1532 C CA . ASN A 1 201 ? 21.327 -13.608 7.525 1.00 81.19 201 ASN A CA 1
ATOM 1533 C C . ASN A 1 201 ? 21.023 -14.451 6.259 1.00 81.19 201 ASN A C 1
ATOM 1535 O O . ASN A 1 201 ? 19.927 -14.400 5.700 1.00 81.19 201 ASN A O 1
ATOM 1539 N N . PRO A 1 202 ? 21.972 -15.281 5.788 1.00 81.00 202 PRO A N 1
ATOM 1540 C CA . PRO A 1 202 ? 21.762 -16.119 4.601 1.00 81.00 202 PRO A CA 1
ATOM 1541 C C . PRO A 1 202 ? 20.693 -17.205 4.806 1.00 81.00 202 PRO A C 1
ATOM 1543 O O . PRO A 1 202 ? 20.221 -17.814 3.852 1.00 81.00 202 PRO A O 1
ATOM 1546 N N . ILE A 1 203 ? 20.318 -17.482 6.057 1.00 79.69 203 ILE A N 1
ATOM 1547 C CA . ILE A 1 203 ? 19.226 -18.404 6.374 1.00 79.69 203 ILE A CA 1
ATOM 1548 C C . ILE A 1 203 ? 17.883 -17.740 6.048 1.00 79.69 203 ILE A C 1
ATOM 1550 O O . ILE A 1 203 ? 17.043 -18.366 5.410 1.00 79.69 203 ILE A O 1
ATOM 1554 N N . ALA A 1 204 ? 17.700 -16.472 6.419 1.00 76.31 204 ALA A N 1
ATOM 1555 C CA . ALA A 1 204 ? 16.508 -15.695 6.114 1.00 76.31 204 ALA A CA 1
ATOM 1556 C C . ALA A 1 204 ? 16.332 -15.536 4.608 1.00 76.31 204 ALA A C 1
ATOM 1558 O O . ALA A 1 204 ? 15.228 -15.755 4.135 1.00 76.31 204 ALA A O 1
ATOM 1559 N N . SER A 1 205 ? 17.394 -15.286 3.833 1.00 77.50 205 SER A N 1
ATOM 1560 C CA . SER A 1 205 ? 17.268 -15.197 2.369 1.00 77.50 205 SER A CA 1
ATOM 1561 C C . SER A 1 205 ? 16.794 -16.504 1.716 1.00 77.50 205 SER A C 1
ATOM 1563 O O . SER A 1 205 ? 16.054 -16.469 0.733 1.00 77.50 205 SER A O 1
ATOM 1565 N N . MET A 1 206 ? 17.141 -17.666 2.283 1.00 79.44 206 MET A N 1
ATOM 1566 C CA . MET A 1 206 ? 16.583 -18.954 1.848 1.00 79.44 206 MET A CA 1
ATOM 1567 C C . MET A 1 206 ? 15.118 -19.128 2.261 1.00 79.44 206 MET A C 1
ATOM 1569 O O . MET A 1 206 ? 14.339 -19.686 1.490 1.00 79.44 206 MET A O 1
ATOM 1573 N N . VAL A 1 207 ? 14.727 -18.643 3.446 1.00 81.25 207 VAL A N 1
ATOM 1574 C CA . VAL A 1 207 ? 13.315 -18.619 3.863 1.00 81.25 207 VAL A CA 1
ATOM 1575 C C . VAL A 1 207 ? 12.511 -17.711 2.937 1.00 81.25 207 VAL A C 1
ATOM 1577 O O . VAL A 1 207 ? 11.443 -18.126 2.498 1.00 81.25 207 VAL A O 1
ATOM 1580 N N . CYS A 1 208 ? 13.056 -16.551 2.551 1.00 78.81 208 CYS A N 1
ATOM 1581 C CA . CYS A 1 208 ? 12.449 -15.673 1.559 1.00 78.81 208 CYS A CA 1
ATOM 1582 C C . CYS A 1 208 ? 12.193 -16.427 0.253 1.00 78.81 208 CYS A C 1
ATOM 1584 O O . CYS A 1 208 ? 11.067 -16.464 -0.221 1.00 78.81 208 CYS A O 1
ATOM 1586 N N . ALA A 1 209 ? 13.212 -17.104 -0.288 1.00 79.88 209 ALA A N 1
ATOM 1587 C CA . ALA A 1 209 ? 13.083 -17.869 -1.528 1.00 79.88 209 ALA A CA 1
ATOM 1588 C C . ALA A 1 209 ? 12.061 -19.019 -1.432 1.00 79.88 209 ALA A C 1
ATOM 1590 O O . ALA A 1 209 ? 11.391 -19.334 -2.414 1.00 79.88 209 ALA A O 1
ATOM 1591 N N . ALA A 1 210 ? 11.927 -19.658 -0.269 1.00 81.88 210 ALA A N 1
ATOM 1592 C CA . ALA A 1 210 ? 10.919 -20.693 -0.050 1.00 81.88 210 ALA A CA 1
ATOM 1593 C C . ALA A 1 210 ? 9.500 -20.107 0.033 1.00 81.88 210 ALA A C 1
ATOM 1595 O O . ALA A 1 210 ? 8.571 -20.673 -0.548 1.00 81.88 210 ALA A O 1
ATOM 1596 N N . ASP A 1 211 ? 9.345 -18.967 0.705 1.00 80.62 211 ASP A N 1
ATOM 1597 C CA . ASP A 1 211 ? 8.087 -18.227 0.782 1.00 80.62 211 ASP A CA 1
ATOM 1598 C C . ASP A 1 211 ? 7.644 -17.746 -0.606 1.00 80.62 211 ASP A C 1
ATOM 1600 O O . ASP A 1 211 ? 6.502 -17.968 -0.999 1.00 80.62 211 ASP A O 1
ATOM 1604 N N . CYS A 1 212 ? 8.586 -17.268 -1.432 1.00 77.31 212 CYS A N 1
ATOM 1605 C CA . CYS A 1 212 ? 8.339 -16.931 -2.833 1.00 77.31 212 CYS A CA 1
ATOM 1606 C C . CYS A 1 212 ? 7.631 -18.059 -3.596 1.00 77.31 212 CYS A C 1
ATOM 1608 O O . CYS A 1 212 ? 6.684 -17.836 -4.357 1.00 77.31 212 CYS A O 1
ATOM 1610 N N . VAL A 1 213 ? 8.113 -19.290 -3.413 1.00 80.69 213 VAL A N 1
ATOM 1611 C CA . VAL A 1 213 ? 7.574 -20.476 -4.083 1.00 80.69 213 VAL A CA 1
ATOM 1612 C C . VAL A 1 213 ? 6.206 -20.849 -3.512 1.00 80.69 213 VAL A C 1
ATOM 1614 O O . VAL A 1 213 ? 5.312 -21.202 -4.280 1.00 80.69 213 VAL A O 1
ATOM 1617 N N . ALA A 1 214 ? 6.018 -20.747 -2.194 1.00 79.06 214 ALA A N 1
ATOM 1618 C CA . ALA A 1 214 ? 4.738 -21.022 -1.541 1.00 79.06 214 ALA A CA 1
ATOM 1619 C C . ALA A 1 214 ? 3.645 -20.041 -1.994 1.00 79.06 214 ALA A C 1
ATOM 1621 O O . ALA A 1 214 ? 2.568 -20.474 -2.413 1.00 79.06 214 ALA A O 1
ATOM 1622 N N . VAL A 1 215 ? 3.970 -18.750 -2.020 1.00 76.75 215 VAL A N 1
ATOM 1623 C CA . VAL A 1 215 ? 3.100 -17.670 -2.489 1.00 76.75 215 VAL A CA 1
ATOM 1624 C C . VAL A 1 215 ? 2.741 -17.855 -3.965 1.00 76.75 215 VAL A C 1
ATOM 1626 O O . VAL A 1 215 ? 1.570 -17.782 -4.335 1.00 76.75 215 VAL A O 1
ATOM 1629 N N . THR A 1 216 ? 3.718 -18.197 -4.814 1.00 79.06 216 THR A N 1
ATOM 1630 C CA . THR A 1 216 ? 3.463 -18.510 -6.235 1.00 79.06 216 THR A CA 1
ATOM 1631 C C . THR A 1 216 ? 2.558 -19.739 -6.395 1.00 79.06 216 THR A C 1
ATOM 1633 O O . THR A 1 216 ? 1.765 -19.817 -7.332 1.00 79.06 216 THR A O 1
ATOM 1636 N N . ALA A 1 217 ? 2.635 -20.692 -5.463 1.00 80.25 217 ALA A N 1
ATOM 1637 C CA . ALA A 1 217 ? 1.753 -21.855 -5.396 1.00 80.25 217 ALA A CA 1
ATOM 1638 C C . ALA A 1 217 ? 0.385 -21.564 -4.736 1.00 80.25 217 ALA A C 1
ATOM 1640 O O . ALA A 1 217 ? -0.401 -22.494 -4.541 1.00 80.25 217 ALA A O 1
ATOM 1641 N N . GLY A 1 218 ? 0.085 -20.302 -4.403 1.00 72.44 218 GLY A N 1
ATOM 1642 C CA . GLY A 1 218 ? -1.191 -19.866 -3.833 1.00 72.44 218 GLY A CA 1
ATOM 1643 C C . GLY A 1 218 ? -1.356 -20.152 -2.340 1.00 72.44 218 GLY A C 1
ATOM 1644 O O . GLY A 1 218 ? -2.486 -20.203 -1.860 1.00 72.44 218 GLY A O 1
ATOM 1645 N N . LYS A 1 219 ? -0.260 -20.382 -1.605 1.00 70.44 219 LYS A N 1
ATOM 1646 C CA . LYS A 1 219 ? -0.266 -20.536 -0.145 1.00 70.44 219 LYS A CA 1
ATOM 1647 C C . LYS A 1 219 ? 0.503 -19.393 0.494 1.00 70.44 219 LYS A C 1
ATOM 1649 O O . LYS A 1 219 ? 1.695 -19.253 0.245 1.00 70.44 219 LYS A O 1
ATOM 1654 N N . ASP A 1 220 ? -0.174 -18.634 1.344 1.00 67.19 220 ASP A N 1
ATOM 1655 C CA . ASP A 1 220 ? 0.445 -17.562 2.116 1.00 67.19 220 ASP A CA 1
ATOM 1656 C C . ASP A 1 220 ? 0.901 -18.080 3.490 1.00 67.19 220 ASP A C 1
ATOM 1658 O O . ASP A 1 220 ? 0.196 -18.859 4.142 1.00 67.19 220 ASP A O 1
ATOM 1662 N N . ASN A 1 221 ? 2.098 -17.683 3.923 1.00 65.31 221 ASN A N 1
ATOM 1663 C CA . ASN A 1 221 ? 2.669 -18.061 5.209 1.00 65.31 221 ASN A CA 1
ATOM 1664 C C . ASN A 1 221 ? 2.901 -16.825 6.085 1.00 65.31 221 ASN A C 1
ATOM 1666 O O . ASN A 1 221 ? 3.987 -16.251 6.131 1.00 65.31 221 ASN A O 1
ATOM 1670 N N . LEU A 1 222 ? 1.895 -16.505 6.897 1.00 65.69 222 LEU A N 1
ATOM 1671 C CA . LEU A 1 222 ? 1.901 -15.380 7.842 1.00 65.69 222 LEU A CA 1
ATOM 1672 C C . LEU A 1 222 ? 3.057 -15.409 8.867 1.00 65.69 222 LEU A C 1
ATOM 1674 O O . LEU A 1 222 ? 3.349 -14.393 9.493 1.00 65.69 222 LEU A O 1
ATOM 1678 N N . ALA A 1 223 ? 3.729 -16.551 9.070 1.00 67.56 223 ALA A N 1
ATOM 1679 C CA . ALA A 1 223 ? 4.878 -16.645 9.974 1.00 67.56 223 ALA A CA 1
ATOM 1680 C C . ALA A 1 223 ? 6.172 -16.048 9.381 1.00 67.56 223 ALA A C 1
ATOM 1682 O O . ALA A 1 223 ? 7.100 -15.747 10.132 1.00 67.56 223 ALA A O 1
ATOM 1683 N N . ALA A 1 224 ? 6.239 -15.862 8.060 1.00 68.38 224 ALA A N 1
ATOM 1684 C CA . ALA A 1 224 ? 7.381 -15.291 7.345 1.00 68.38 224 ALA A CA 1
ATOM 1685 C C . ALA A 1 224 ? 7.238 -13.771 7.121 1.00 68.38 224 ALA A C 1
ATOM 1687 O O . ALA A 1 224 ? 7.709 -13.236 6.125 1.00 68.38 224 ALA A O 1
ATOM 1688 N N . TYR A 1 225 ? 6.626 -13.056 8.071 1.00 66.75 225 TYR A N 1
ATOM 1689 C CA . TYR A 1 225 ? 6.330 -11.616 7.976 1.00 66.75 225 TYR A CA 1
ATOM 1690 C C . TYR A 1 225 ? 7.555 -10.712 7.731 1.00 66.75 225 TYR A C 1
ATOM 1692 O O . TYR A 1 225 ? 7.406 -9.570 7.311 1.00 66.75 225 TYR A O 1
ATOM 1700 N N . PHE A 1 226 ? 8.765 -11.191 8.033 1.00 66.44 226 PHE A N 1
ATOM 1701 C CA . PHE A 1 226 ? 10.017 -10.444 7.881 1.00 66.44 226 PHE A CA 1
ATOM 1702 C C . PHE A 1 226 ? 10.590 -10.504 6.455 1.00 66.44 226 PHE A C 1
ATOM 1704 O O . PHE A 1 226 ? 11.609 -9.873 6.181 1.00 66.44 226 PHE A O 1
ATOM 1711 N N . VAL A 1 227 ? 9.990 -11.298 5.563 1.00 65.94 227 VAL A N 1
ATOM 1712 C CA . VAL A 1 227 ? 10.428 -11.470 4.177 1.00 65.94 227 VAL A CA 1
ATOM 1713 C C . VAL A 1 227 ? 9.863 -10.335 3.316 1.00 65.94 227 VAL A C 1
ATOM 1715 O O . VAL A 1 227 ? 8.651 -10.289 3.097 1.00 65.94 227 VAL A O 1
ATOM 1718 N N . PRO A 1 228 ? 10.700 -9.449 2.743 1.00 55.59 228 PRO A N 1
ATOM 1719 C CA . PRO A 1 228 ? 10.227 -8.486 1.763 1.00 55.59 228 PRO A CA 1
ATOM 1720 C C . PRO A 1 228 ? 9.983 -9.185 0.411 1.00 55.59 228 PRO A C 1
ATOM 1722 O O . PRO A 1 228 ? 10.861 -9.242 -0.443 1.00 55.59 228 PRO A O 1
ATOM 1725 N N . GLY A 1 229 ? 8.766 -9.705 0.217 1.00 54.00 229 GLY A N 1
ATOM 1726 C CA . GLY A 1 229 ? 8.095 -9.740 -1.088 1.00 54.00 229 GLY A CA 1
ATOM 1727 C C . GLY A 1 229 ? 8.230 -10.981 -1.989 1.00 54.00 229 GLY A C 1
ATOM 1728 O O . GLY A 1 229 ? 9.238 -11.187 -2.660 1.00 54.00 229 GLY A O 1
ATOM 1729 N N . VAL A 1 230 ? 7.084 -11.659 -2.170 1.00 51.22 230 VAL A N 1
ATOM 1730 C CA . VAL A 1 230 ? 6.518 -12.065 -3.489 1.00 51.22 230 VAL A CA 1
ATOM 1731 C C . VAL A 1 230 ? 5.084 -11.582 -3.689 1.00 51.22 230 VAL A C 1
ATOM 1733 O O . VAL A 1 230 ? 4.664 -11.385 -4.825 1.00 51.22 230 VAL A O 1
ATOM 1736 N N . MET A 1 231 ? 4.361 -11.300 -2.602 1.00 45.12 231 MET A N 1
ATOM 1737 C CA . MET A 1 231 ? 3.019 -10.704 -2.632 1.00 45.12 231 MET A CA 1
ATOM 1738 C C . MET A 1 231 ? 2.930 -9.284 -2.054 1.00 45.12 231 MET A C 1
ATOM 1740 O O . MET A 1 231 ? 1.837 -8.738 -1.960 1.00 45.12 231 MET A O 1
ATOM 1744 N N . GLY A 1 232 ? 4.056 -8.653 -1.697 1.00 44.19 232 GLY A N 1
ATOM 1745 C CA . GLY A 1 232 ? 4.047 -7.297 -1.130 1.00 44.19 232 GLY A CA 1
ATOM 1746 C C . GLY A 1 232 ? 3.427 -7.208 0.271 1.00 44.19 232 GLY A C 1
ATOM 1747 O O . GLY A 1 232 ? 2.915 -6.158 0.647 1.00 44.19 232 GLY A O 1
ATOM 1748 N N . THR A 1 233 ? 3.466 -8.291 1.050 1.00 39.66 233 THR A N 1
ATOM 1749 C CA . THR A 1 233 ? 3.007 -8.348 2.443 1.00 39.66 233 THR A CA 1
ATOM 1750 C C . THR A 1 233 ? 3.938 -7.557 3.368 1.00 39.66 233 THR A C 1
ATOM 1752 O O . THR A 1 233 ? 4.708 -8.106 4.145 1.00 39.66 233 THR A O 1
ATOM 1755 N N . PHE A 1 234 ? 3.837 -6.228 3.327 1.00 37.97 234 PHE A N 1
ATOM 1756 C CA . PHE A 1 234 ? 4.224 -5.369 4.445 1.00 37.97 234 PHE A CA 1
ATOM 1757 C C . PHE A 1 234 ? 3.124 -5.446 5.509 1.00 37.97 234 PHE A C 1
ATOM 1759 O O . PHE A 1 234 ? 2.336 -4.520 5.674 1.00 37.97 234 PHE A O 1
ATOM 1766 N N . THR A 1 235 ? 2.996 -6.579 6.197 1.00 27.78 235 THR A N 1
ATOM 1767 C CA . THR A 1 235 ? 2.102 -6.659 7.356 1.00 27.78 235 THR A CA 1
ATOM 1768 C C . THR A 1 235 ? 2.853 -6.226 8.604 1.00 27.78 235 THR A C 1
ATOM 1770 O O . THR A 1 235 ? 3.469 -7.043 9.291 1.00 27.78 235 THR A O 1
ATOM 1773 N N . ARG A 1 236 ? 2.741 -4.931 8.904 1.00 29.31 236 ARG A N 1
ATOM 1774 C CA . ARG A 1 236 ? 2.497 -4.456 10.262 1.00 29.31 236 ARG A CA 1
ATOM 1775 C C . ARG A 1 236 ? 1.383 -3.421 10.243 1.00 29.31 236 ARG A C 1
ATOM 1777 O O . ARG A 1 236 ? 1.379 -2.597 9.305 1.00 29.31 236 ARG A O 1
#

pLDDT: mean 71.04, std 14.86, range [27.78, 89.81]

InterPro domains:
  IPR009649 TraU [PF06834] (47-220)

Radius of gyration: 25.83 Å; chains: 1; bounding box: 61×55×77 Å

Foldseek 3Di:
DVVVVVVVVVVVVVVVVVVPDPDPPPPPDDDDPLVQQAAPCCVVCVPPVDPPVQQPPKDWLQPTDAPPPDDDHHNWDWDQDPVRDTDIGGDIHTDDDFKDKDKGLDAQFDSPVRGDRNDPDPLVQFPPPDPDDDDPPDDRQIKIWMKTDGPCLQVVVDPDDCPDPHNDNDIDTDDTLSPPVCSRDPVSVCVVCVVVVVCPDPVNVVVLVVQLVCVVVVHHDPVNCVRCDPPRNVDD